Protein AF-A0A7S9NSH2-F1 (afdb_monomer_lite)

Structure (mmCIF, N/CA/C/O backbone):
data_AF-A0A7S9NSH2-F1
#
_entry.id   AF-A0A7S9NSH2-F1
#
loop_
_atom_site.group_PDB
_atom_site.id
_atom_site.type_symbol
_atom_site.label_atom_id
_atom_site.label_alt_id
_atom_site.label_comp_id
_atom_site.label_asym_id
_atom_site.label_entity_id
_atom_site.label_seq_id
_atom_site.pdbx_PDB_ins_code
_atom_site.Cartn_x
_atom_site.Cartn_y
_atom_site.Cartn_z
_atom_site.occupancy
_atom_site.B_iso_or_equiv
_atom_site.auth_seq_id
_atom_site.auth_comp_id
_atom_site.auth_asym_id
_atom_site.auth_atom_id
_atom_site.pdbx_PDB_model_num
ATOM 1 N N . ILE A 1 1 ? 11.066 12.147 -9.907 1.00 49.16 1 ILE A N 1
ATOM 2 C CA . ILE A 1 1 ? 11.404 11.771 -8.507 1.00 49.16 1 ILE A CA 1
ATOM 3 C C . ILE A 1 1 ? 10.621 12.615 -7.505 1.00 49.16 1 ILE A C 1
ATOM 5 O O . ILE A 1 1 ? 9.863 12.039 -6.741 1.00 49.16 1 ILE A O 1
ATOM 9 N N . LEU A 1 2 ? 10.723 13.949 -7.554 1.00 48.97 2 LEU A N 1
ATOM 10 C CA . LEU A 1 2 ? 10.052 14.851 -6.606 1.00 48.97 2 LEU A CA 1
ATOM 11 C C . LEU A 1 2 ? 8.532 14.617 -6.522 1.00 48.97 2 LEU A C 1
ATOM 13 O O . LEU A 1 2 ? 8.044 14.347 -5.438 1.00 48.97 2 LEU A O 1
ATOM 17 N N . PHE A 1 3 ? 7.824 14.550 -7.656 1.00 49.69 3 PHE A N 1
ATOM 18 C CA . PHE A 1 3 ? 6.379 14.262 -7.704 1.00 49.69 3 PHE A CA 1
ATOM 19 C C . PHE A 1 3 ? 5.975 12.873 -7.186 1.00 49.69 3 PHE A C 1
ATOM 21 O O . PHE A 1 3 ? 4.931 12.729 -6.559 1.00 49.69 3 PHE A O 1
ATOM 28 N N . ILE A 1 4 ? 6.802 11.849 -7.421 1.00 49.06 4 ILE A N 1
ATOM 29 C CA . ILE A 1 4 ? 6.558 10.486 -6.916 1.00 49.06 4 ILE A CA 1
ATOM 30 C C . ILE A 1 4 ? 6.704 10.475 -5.393 1.00 49.06 4 ILE A C 1
ATOM 32 O O . ILE A 1 4 ? 5.873 9.897 -4.700 1.00 49.06 4 ILE A O 1
ATOM 36 N N . MET A 1 5 ? 7.718 11.172 -4.871 1.00 51.03 5 MET A N 1
ATOM 37 C CA . MET A 1 5 ? 7.913 11.358 -3.433 1.00 51.03 5 MET A CA 1
ATOM 38 C C . MET A 1 5 ? 6.736 12.121 -2.815 1.00 51.03 5 MET A C 1
ATOM 40 O O . MET A 1 5 ? 6.219 11.696 -1.788 1.00 51.03 5 MET A O 1
ATOM 44 N N . THR A 1 6 ? 6.254 13.200 -3.448 1.00 55.03 6 THR A N 1
ATOM 45 C CA . THR A 1 6 ? 5.087 13.953 -2.950 1.00 55.03 6 THR A CA 1
ATOM 46 C C . THR A 1 6 ? 3.826 13.092 -2.940 1.00 55.03 6 THR A C 1
ATOM 48 O O . THR A 1 6 ? 3.115 13.074 -1.941 1.00 55.03 6 THR A O 1
ATOM 51 N N . GLY A 1 7 ? 3.577 12.332 -4.011 1.00 50.53 7 GLY A N 1
ATOM 52 C CA . GLY A 1 7 ? 2.451 11.400 -4.081 1.00 50.53 7 GLY A CA 1
ATOM 53 C C . GLY A 1 7 ? 2.528 10.306 -3.014 1.00 50.53 7 GLY A C 1
ATOM 54 O O . GLY A 1 7 ? 1.529 10.018 -2.360 1.00 50.53 7 GLY A O 1
ATOM 55 N N . ALA A 1 8 ? 3.720 9.755 -2.772 1.00 51.91 8 ALA A N 1
ATOM 56 C CA . ALA A 1 8 ? 3.945 8.775 -1.714 1.00 51.91 8 ALA A CA 1
ATOM 57 C C . ALA A 1 8 ? 3.697 9.366 -0.316 1.00 51.91 8 ALA A C 1
ATOM 59 O O . ALA A 1 8 ? 3.027 8.732 0.495 1.00 51.91 8 ALA A O 1
ATOM 60 N N . PHE A 1 9 ? 4.167 10.589 -0.042 1.00 59.41 9 PHE A N 1
ATOM 61 C CA . PHE A 1 9 ? 3.913 11.267 1.233 1.00 59.41 9 PHE A CA 1
ATOM 62 C C . PHE A 1 9 ? 2.429 11.575 1.451 1.00 59.41 9 PHE A C 1
ATOM 64 O O . PHE A 1 9 ? 1.938 11.391 2.563 1.00 59.41 9 PHE A O 1
ATOM 71 N N . ILE A 1 10 ? 1.704 11.990 0.407 1.00 62.59 10 ILE A N 1
ATOM 72 C CA . ILE A 1 10 ? 0.257 12.240 0.483 1.00 62.59 10 ILE A CA 1
ATOM 73 C C . ILE A 1 10 ? -0.496 10.934 0.760 1.00 62.59 10 ILE A C 1
ATOM 75 O O . ILE A 1 10 ? -1.271 10.876 1.711 1.00 62.59 10 ILE A O 1
ATOM 79 N N . ALA A 1 11 ? -0.209 9.863 0.013 1.00 57.16 11 ALA A N 1
ATOM 80 C CA . ALA A 1 11 ? -0.831 8.554 0.228 1.00 57.16 11 ALA A CA 1
ATOM 81 C C . ALA A 1 11 ? -0.532 7.989 1.630 1.00 57.16 11 ALA A C 1
ATOM 83 O O . ALA A 1 11 ? -1.401 7.409 2.282 1.00 57.16 11 ALA A O 1
ATOM 84 N N . MET A 1 12 ? 0.691 8.192 2.127 1.00 55.00 12 MET A N 1
ATOM 85 C CA . MET A 1 12 ? 1.084 7.798 3.479 1.00 55.00 12 MET A CA 1
ATOM 86 C C . MET A 1 12 ? 0.357 8.633 4.544 1.00 55.00 12 MET A C 1
ATOM 88 O O . MET A 1 12 ? -0.103 8.079 5.542 1.00 55.00 12 MET A O 1
ATOM 92 N N . GLY A 1 13 ? 0.199 9.940 4.317 1.00 59.06 13 GLY A N 1
ATOM 93 C CA . GLY A 1 13 ? -0.563 10.844 5.179 1.00 59.06 13 GLY A CA 1
ATOM 94 C C . GLY A 1 13 ? -2.042 10.472 5.264 1.00 59.06 13 GLY A C 1
ATOM 95 O O . GLY A 1 13 ? -2.583 10.375 6.366 1.00 59.06 13 GLY A O 1
ATOM 96 N N . GLU A 1 14 ? -2.680 10.175 4.130 1.00 63.38 14 GLU A N 1
ATOM 97 C CA . GLU A 1 14 ? -4.064 9.689 4.094 1.00 63.38 14 GLU A CA 1
ATOM 98 C C . GLU A 1 14 ? -4.208 8.332 4.795 1.00 63.38 14 GLU A C 1
ATOM 100 O O . GLU A 1 14 ? -5.122 8.147 5.605 1.00 63.38 14 GLU A O 1
ATOM 105 N N . GLY A 1 15 ? -3.276 7.401 4.568 1.00 51.06 15 GLY A N 1
ATOM 106 C CA . GLY A 1 15 ? -3.257 6.105 5.250 1.00 51.06 15 GLY A CA 1
ATOM 107 C C . GLY A 1 15 ? -3.153 6.238 6.775 1.00 51.06 15 GLY A C 1
ATOM 108 O O . GLY A 1 15 ? -3.913 5.600 7.510 1.00 51.06 15 GLY A O 1
ATOM 109 N N . LEU A 1 16 ? -2.269 7.114 7.262 1.00 58.81 16 LEU A N 1
ATOM 110 C CA . LEU A 1 16 ? -2.098 7.397 8.692 1.00 58.81 16 LEU A CA 1
ATOM 111 C C . LEU A 1 16 ? -3.320 8.101 9.297 1.00 58.81 16 LEU A C 1
ATOM 113 O O . LEU A 1 16 ? -3.753 7.727 10.390 1.00 58.81 16 LEU A O 1
ATOM 117 N N . ALA A 1 17 ? -3.910 9.070 8.590 1.00 60.53 17 ALA A N 1
ATOM 118 C CA . ALA A 1 17 ? -5.126 9.757 9.022 1.00 60.53 17 ALA A CA 1
ATOM 119 C C . ALA A 1 17 ? -6.312 8.786 9.130 1.00 60.53 17 ALA A C 1
ATOM 121 O O . ALA A 1 17 ? -7.044 8.807 10.120 1.00 60.53 17 ALA A O 1
ATOM 122 N N . THR A 1 18 ? -6.452 7.873 8.167 1.00 62.53 18 THR A N 1
ATOM 123 C CA . THR A 1 18 ? -7.501 6.843 8.170 1.00 62.53 18 THR A CA 1
ATOM 124 C C . THR A 1 18 ? -7.310 5.863 9.330 1.00 62.53 18 THR A C 1
ATOM 126 O O . THR A 1 18 ? -8.263 5.549 10.044 1.00 62.53 18 THR A O 1
ATOM 129 N N . ALA A 1 19 ? -6.073 5.426 9.590 1.00 51.31 19 ALA A N 1
ATOM 130 C CA . ALA A 1 19 ? -5.752 4.559 10.724 1.00 51.31 19 ALA A CA 1
ATOM 131 C C . ALA A 1 19 ? -6.013 5.239 12.082 1.00 51.31 19 ALA A C 1
ATOM 133 O O . ALA A 1 19 ? -6.572 4.616 12.989 1.00 51.31 19 ALA A O 1
ATOM 134 N N . LEU A 1 20 ? -5.661 6.523 12.222 1.00 60.12 20 LEU A N 1
ATOM 135 C CA . LEU A 1 20 ? -5.975 7.329 13.407 1.00 60.12 20 LEU A CA 1
ATOM 136 C C . LEU A 1 20 ? -7.481 7.499 13.596 1.00 60.12 20 LEU A C 1
ATOM 138 O O . LEU A 1 20 ? -7.959 7.391 14.722 1.00 60.12 20 LEU A O 1
ATOM 142 N N . LEU A 1 21 ? -8.228 7.708 12.514 1.00 60.12 21 LEU A N 1
ATOM 143 C CA . LEU A 1 21 ? -9.679 7.856 12.544 1.00 60.12 21 LEU A CA 1
ATOM 144 C C . LEU A 1 21 ? -10.358 6.547 12.965 1.00 60.12 21 LEU A C 1
ATOM 146 O O . LEU A 1 21 ? -11.183 6.560 13.873 1.00 60.12 21 LEU A O 1
ATOM 150 N N . ILE A 1 22 ? -9.940 5.401 12.416 1.00 59.78 22 ILE A N 1
ATOM 151 C CA . ILE A 1 22 ? -10.396 4.071 12.861 1.00 59.78 22 ILE A CA 1
ATOM 152 C C . ILE A 1 22 ? -10.079 3.858 14.345 1.00 59.78 22 ILE A C 1
ATOM 154 O O . ILE A 1 22 ? -10.934 3.399 15.106 1.00 59.78 22 ILE A O 1
ATOM 158 N N . ARG A 1 23 ? -8.871 4.226 14.785 1.00 58.50 23 ARG A N 1
ATOM 159 C CA . ARG A 1 23 ? -8.462 4.111 16.190 1.00 58.50 23 ARG A CA 1
ATOM 160 C C . ARG A 1 23 ? -9.292 5.021 17.095 1.00 58.50 23 ARG A C 1
ATOM 162 O O . ARG A 1 23 ? -9.720 4.571 18.151 1.00 58.50 23 ARG A O 1
ATOM 169 N N . TYR A 1 24 ? -9.568 6.250 16.671 1.00 62.22 24 TYR A N 1
ATOM 170 C CA . TYR A 1 24 ? -10.429 7.198 17.375 1.00 62.22 24 TYR A CA 1
ATOM 171 C C . TYR A 1 24 ? -11.870 6.687 17.483 1.00 62.22 24 TYR A C 1
ATOM 173 O O . TYR A 1 24 ? -12.448 6.713 18.567 1.00 62.22 24 TYR A O 1
ATOM 181 N N . ILE A 1 25 ? -12.429 6.144 16.399 1.00 57.53 25 ILE A N 1
ATOM 182 C CA . ILE A 1 25 ? -13.762 5.522 16.380 1.00 57.53 25 ILE A CA 1
ATOM 183 C C . ILE A 1 25 ? -13.820 4.334 17.342 1.00 57.53 25 ILE A C 1
ATOM 185 O O . ILE A 1 25 ? -14.762 4.199 18.113 1.00 57.53 25 ILE A O 1
ATOM 189 N N . THR A 1 26 ? -12.789 3.493 17.335 1.00 54.78 26 THR A N 1
ATOM 190 C CA . THR A 1 26 ? -12.715 2.323 18.221 1.00 54.78 26 THR A CA 1
ATOM 191 C C . THR A 1 26 ? -12.584 2.745 19.688 1.00 54.78 26 THR A C 1
ATOM 193 O O . THR A 1 26 ? -13.215 2.166 20.565 1.00 54.78 26 THR A O 1
ATOM 196 N N . TYR A 1 27 ? -11.798 3.786 19.977 1.00 55.47 27 TYR A N 1
ATOM 197 C CA . TYR A 1 27 ? -11.675 4.338 21.328 1.00 55.47 27 TYR A CA 1
ATOM 198 C C . TYR A 1 27 ? -12.979 4.978 21.807 1.00 55.47 27 TYR A C 1
ATOM 200 O O . TYR A 1 27 ? -13.415 4.722 22.925 1.00 55.47 27 TYR A O 1
ATOM 208 N N . THR A 1 28 ? -13.632 5.775 20.965 1.00 53.19 28 THR A N 1
ATOM 209 C CA . THR A 1 28 ? -14.920 6.392 21.303 1.00 53.19 28 THR A CA 1
ATOM 210 C C . THR A 1 28 ? -16.031 5.354 21.444 1.00 53.19 28 THR A C 1
ATOM 212 O O . THR A 1 28 ? -16.892 5.533 22.300 1.00 53.19 28 THR A O 1
ATOM 215 N N . SER A 1 29 ? -15.982 4.229 20.716 1.00 51.97 29 SER A N 1
ATOM 216 C CA . SER A 1 29 ? -16.915 3.113 20.924 1.00 51.97 29 SER A CA 1
ATOM 217 C C . SER A 1 29 ? -16.685 2.348 22.227 1.00 51.97 29 SER A C 1
ATOM 219 O O . SER A 1 29 ? -17.637 1.807 22.784 1.00 51.97 29 SER A O 1
ATOM 221 N N . LEU A 1 30 ? -15.442 2.302 22.717 1.00 48.84 30 LEU A N 1
ATOM 222 C CA . LEU A 1 30 ? -15.066 1.617 23.959 1.00 48.84 30 LEU A CA 1
ATOM 223 C C . LEU A 1 30 ? -15.442 2.414 25.220 1.00 48.84 30 LEU A C 1
ATOM 225 O O . LEU A 1 30 ? -15.697 1.816 26.266 1.00 48.84 30 LEU A O 1
ATOM 229 N N . PHE A 1 31 ? -15.518 3.747 25.146 1.00 46.88 31 PHE A N 1
ATOM 230 C CA . PHE A 1 31 ? -15.841 4.595 26.297 1.00 46.88 31 PHE A CA 1
ATOM 231 C C . PHE A 1 31 ? -17.292 5.100 26.252 1.00 46.88 31 PHE A C 1
ATOM 233 O O . PHE A 1 31 ? -17.606 6.110 25.633 1.00 46.88 31 PHE A O 1
ATOM 240 N N . LYS A 1 32 ? -18.1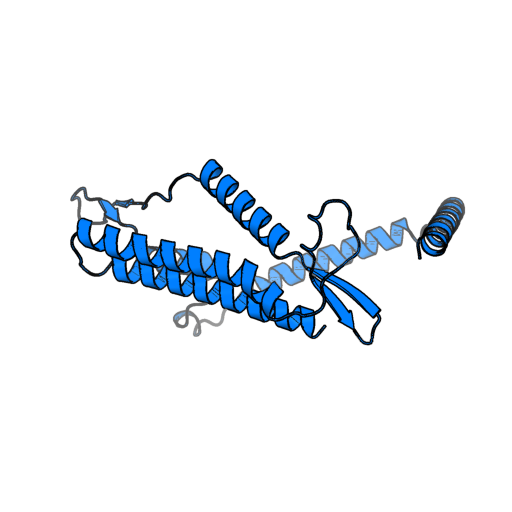62 4.357 26.953 1.00 47.22 32 LYS A N 1
ATOM 241 C CA . LYS A 1 32 ? -19.482 4.731 27.504 1.00 47.22 32 LYS A CA 1
ATOM 242 C C . LYS A 1 32 ? -20.255 5.827 26.748 1.00 47.22 32 LYS A C 1
ATOM 244 O O . LYS A 1 32 ? -20.266 6.979 27.159 1.00 47.22 32 LYS A O 1
ATOM 249 N N . ASN A 1 33 ? -21.044 5.413 25.761 1.00 44.66 33 ASN A N 1
ATOM 250 C CA . ASN A 1 33 ? -22.344 6.025 25.479 1.00 44.66 33 ASN A CA 1
ATOM 251 C C . ASN A 1 33 ? -23.339 4.921 25.108 1.00 44.66 33 ASN A C 1
ATOM 253 O O . ASN A 1 33 ? -22.972 3.922 24.487 1.00 44.66 33 ASN A O 1
ATOM 257 N N . THR A 1 34 ? -24.594 5.080 25.524 1.00 56.44 34 THR A N 1
ATOM 258 C CA . THR A 1 34 ? -25.711 4.159 25.263 1.00 56.44 34 THR A CA 1
ATOM 259 C C . THR A 1 34 ? -25.683 3.715 23.794 1.00 56.44 34 THR A C 1
ATOM 261 O O . THR A 1 34 ? -25.591 4.575 22.916 1.00 56.44 34 THR A O 1
ATOM 264 N N . LYS A 1 35 ? -25.753 2.401 23.503 1.00 57.19 35 LYS A N 1
ATOM 265 C CA . LYS A 1 35 ? -25.570 1.812 22.147 1.00 57.19 35 LYS A CA 1
ATOM 266 C C . LYS A 1 35 ? -26.272 2.589 21.015 1.00 57.19 35 LYS A C 1
ATOM 268 O O . LYS A 1 35 ? -25.755 2.666 19.904 1.00 57.19 35 LYS A O 1
ATOM 273 N N . GLN A 1 36 ? -27.425 3.198 21.302 1.00 57.03 36 GLN A N 1
ATOM 274 C CA . GLN A 1 36 ? -28.189 4.047 20.381 1.00 57.03 36 GLN A CA 1
ATOM 275 C C . GLN A 1 36 ? -27.508 5.387 20.044 1.00 57.03 36 GLN A C 1
ATOM 277 O O . GLN A 1 36 ? -27.359 5.695 18.861 1.00 57.03 36 GLN A O 1
ATOM 282 N N . GLN A 1 37 ? -27.042 6.151 21.039 1.00 54.56 37 GLN A N 1
ATOM 283 C CA . GLN A 1 37 ? -26.336 7.426 20.829 1.00 54.56 37 GLN A CA 1
ATOM 284 C C . GLN A 1 37 ? -25.000 7.216 20.117 1.00 54.56 37 GLN A C 1
ATOM 286 O O . GLN A 1 37 ? -24.670 7.958 19.196 1.00 54.56 37 GLN A O 1
ATOM 291 N N . LEU A 1 38 ? -24.269 6.157 20.473 1.00 53.25 38 LEU A N 1
ATOM 292 C CA . LEU A 1 38 ? -22.996 5.827 19.839 1.00 53.25 38 LEU A CA 1
ATOM 293 C C . LEU A 1 38 ? -23.161 5.480 18.346 1.00 53.25 38 LEU A C 1
ATOM 295 O O . LEU A 1 38 ? -22.386 5.937 17.509 1.00 53.25 38 LEU A O 1
ATOM 299 N N . SER A 1 39 ? -24.217 4.735 17.990 1.00 56.69 39 SER A N 1
ATOM 300 C CA . SER A 1 39 ? -24.507 4.397 16.590 1.00 56.69 39 SER A CA 1
ATOM 301 C C . SER A 1 39 ? -24.800 5.630 15.727 1.00 56.69 39 SER A C 1
ATOM 303 O O . SER A 1 39 ? -24.400 5.673 14.565 1.00 56.69 39 SER A O 1
ATOM 305 N N . GLN A 1 40 ? -25.448 6.654 16.292 1.00 55.34 40 GLN A N 1
ATOM 306 C CA . GLN A 1 40 ? -25.730 7.910 15.595 1.00 55.34 40 GLN A CA 1
ATOM 307 C C . GLN A 1 40 ? -24.477 8.793 15.513 1.00 55.34 40 GLN A C 1
ATOM 309 O O . GLN A 1 40 ? -24.151 9.278 14.430 1.00 55.34 40 GLN A O 1
ATOM 314 N N . ILE A 1 41 ? -23.732 8.929 16.616 1.00 57.94 41 ILE A N 1
ATOM 315 C CA . ILE A 1 41 ? -22.493 9.722 16.684 1.00 57.94 41 ILE A CA 1
ATOM 316 C C . ILE A 1 41 ? -21.386 9.123 15.811 1.00 57.94 41 ILE A C 1
ATOM 318 O O . ILE A 1 41 ? -20.558 9.867 15.313 1.00 57.94 41 ILE A O 1
ATOM 322 N N . MET A 1 42 ? -21.358 7.811 15.568 1.00 55.53 42 MET A N 1
ATOM 323 C CA . MET A 1 42 ? -20.382 7.211 14.653 1.00 55.53 42 MET A CA 1
ATOM 324 C C . MET A 1 42 ? -20.843 7.230 13.194 1.00 55.53 42 MET A C 1
ATOM 326 O O . MET A 1 42 ? -20.037 7.469 12.298 1.00 55.53 42 MET A O 1
ATOM 330 N N . LYS A 1 43 ? -22.133 6.992 12.922 1.00 61.38 43 LYS A N 1
ATOM 331 C CA . LYS A 1 43 ? -22.623 6.866 11.543 1.00 61.38 43 LYS A CA 1
ATOM 332 C C . LYS A 1 43 ? -22.499 8.177 10.771 1.00 61.38 43 LYS A C 1
ATOM 334 O O . LYS A 1 43 ? -22.037 8.148 9.637 1.00 61.38 43 LYS A O 1
ATOM 339 N N . TYR A 1 44 ? -22.888 9.309 11.357 1.00 64.75 44 TYR A N 1
ATOM 340 C CA . TYR A 1 44 ? -22.921 10.576 10.620 1.00 64.75 44 TYR A CA 1
ATOM 341 C C . TYR A 1 44 ? -21.535 11.178 10.340 1.00 64.75 44 TYR A C 1
ATOM 343 O O . TYR A 1 44 ? -21.312 11.544 9.191 1.00 64.75 44 TYR A O 1
ATOM 351 N N . PRO A 1 45 ? -20.580 11.233 11.290 1.00 67.69 45 PRO A N 1
ATOM 352 C CA . PRO A 1 45 ? -19.253 11.805 11.050 1.00 67.69 45 PRO A CA 1
ATOM 353 C C . PRO A 1 45 ? -18.369 10.960 10.134 1.00 67.69 45 PRO A C 1
ATOM 355 O O . PRO A 1 45 ? -17.595 11.510 9.360 1.00 67.69 45 PRO A O 1
ATOM 358 N N . ILE A 1 46 ? -18.474 9.627 10.193 1.00 66.50 46 ILE A N 1
ATOM 359 C CA . ILE A 1 46 ? -17.729 8.738 9.286 1.00 66.50 46 ILE A CA 1
ATOM 360 C C . ILE A 1 46 ? -18.275 8.867 7.866 1.00 66.50 46 ILE A C 1
ATOM 362 O O . ILE A 1 46 ? -17.514 8.951 6.903 1.00 66.50 46 ILE A O 1
ATOM 366 N N . LEU A 1 47 ? -19.604 8.889 7.733 1.00 68.19 47 LEU A N 1
ATOM 367 C CA . LEU A 1 47 ? -20.246 9.050 6.437 1.00 68.19 47 LEU A CA 1
ATOM 368 C C . LEU A 1 47 ? -19.954 10.441 5.865 1.00 68.19 47 LEU A C 1
ATOM 370 O O . LEU A 1 47 ? -19.628 10.546 4.687 1.00 68.19 47 LEU A O 1
ATOM 374 N N . SER A 1 48 ? -20.009 11.490 6.691 1.00 70.81 48 SER A N 1
ATOM 375 C CA . SER A 1 48 ? -19.723 12.855 6.252 1.00 70.81 48 SER A CA 1
ATOM 376 C C . SER A 1 48 ? -18.253 13.046 5.897 1.00 70.81 48 SER A C 1
ATOM 378 O O . SER A 1 48 ? -17.983 13.615 4.847 1.00 70.81 48 SER A O 1
ATOM 380 N N . SER A 1 49 ? -17.301 12.524 6.677 1.00 69.44 49 SER A N 1
ATOM 381 C CA . SER A 1 49 ? -15.874 12.622 6.344 1.00 69.44 49 SER A CA 1
ATOM 382 C C . SER A 1 49 ? -15.541 11.870 5.057 1.00 69.44 49 SER A C 1
ATOM 384 O O . SER A 1 49 ? -14.883 12.427 4.183 1.00 69.44 49 SER A O 1
ATOM 386 N N . SER A 1 50 ? -16.075 10.658 4.882 1.00 66.88 50 SER A N 1
ATOM 387 C CA . SER A 1 50 ? -15.895 9.874 3.653 1.00 66.88 50 SER A CA 1
ATOM 388 C C . SER A 1 50 ? -16.484 10.595 2.439 1.00 66.88 50 SER A C 1
ATOM 390 O O . SER A 1 50 ? -15.868 10.632 1.375 1.00 66.88 50 SER A O 1
ATOM 392 N N . PHE A 1 51 ? -17.661 11.203 2.599 1.00 76.94 51 PHE A N 1
ATOM 393 C CA . PHE A 1 51 ? -18.329 11.951 1.537 1.00 76.94 51 PHE A CA 1
ATOM 394 C C . PHE A 1 51 ? -17.583 13.244 1.189 1.00 76.94 51 PHE A C 1
ATOM 396 O O . PHE A 1 51 ? -17.407 13.553 0.013 1.00 76.94 51 PHE A O 1
ATOM 403 N N . ILE A 1 52 ? -17.080 13.960 2.197 1.00 79.06 52 ILE A N 1
ATOM 404 C CA . ILE A 1 52 ? -16.252 15.157 2.021 1.00 79.06 52 ILE A CA 1
ATOM 405 C C . ILE A 1 52 ? -14.962 14.802 1.282 1.00 79.06 52 ILE A C 1
ATOM 407 O O . ILE A 1 52 ? -14.626 15.484 0.321 1.00 79.06 52 ILE A O 1
ATOM 411 N N . VAL A 1 53 ? -14.269 13.728 1.668 1.00 78.38 53 VAL A N 1
ATOM 412 C CA . VAL A 1 53 ? -13.035 13.287 0.994 1.00 78.38 53 VAL A CA 1
ATOM 413 C C . VAL A 1 53 ? -13.311 12.889 -0.456 1.00 78.38 53 VAL A C 1
ATOM 415 O O . VAL A 1 53 ? -12.572 13.306 -1.343 1.00 78.38 53 VAL A O 1
ATOM 418 N N . LEU A 1 54 ? -14.397 12.159 -0.730 1.00 74.94 54 LEU A N 1
ATOM 419 C CA . LEU A 1 54 ? -14.787 11.802 -2.100 1.00 74.94 54 LEU A CA 1
ATOM 420 C C . LEU A 1 54 ? -15.094 13.037 -2.959 1.00 74.94 54 LEU A C 1
ATOM 422 O O . LEU A 1 54 ? -14.604 13.142 -4.084 1.00 74.94 54 LEU A O 1
A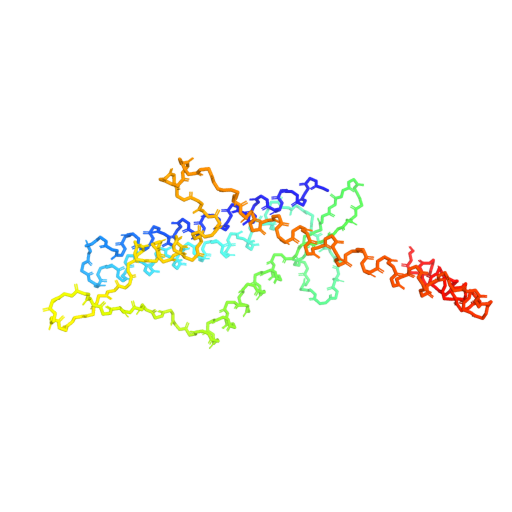TOM 426 N N . ILE A 1 55 ? -15.874 13.984 -2.432 1.00 80.88 55 ILE A N 1
ATOM 427 C CA . ILE A 1 55 ? -16.248 15.204 -3.159 1.00 80.88 55 ILE A CA 1
ATOM 428 C C . ILE A 1 55 ? -15.038 16.105 -3.368 1.00 80.88 55 ILE A C 1
ATOM 430 O O . ILE A 1 55 ? -14.800 16.559 -4.487 1.00 80.88 55 ILE A O 1
ATOM 434 N N . LEU A 1 56 ? -14.273 16.383 -2.316 1.00 78.88 56 LEU A N 1
ATOM 435 C CA . LEU A 1 56 ? -13.107 17.256 -2.399 1.00 78.88 56 LEU A CA 1
ATOM 436 C C . LEU A 1 56 ? -12.010 16.623 -3.255 1.00 78.88 56 LEU A C 1
ATOM 438 O O . LEU A 1 56 ? -11.445 17.312 -4.098 1.00 78.88 56 LEU A O 1
ATOM 442 N N . GLY A 1 57 ? -11.767 15.319 -3.122 1.00 74.88 57 GLY A N 1
ATOM 443 C CA . GLY A 1 57 ? -10.800 14.586 -3.941 1.00 74.88 57 GLY A CA 1
ATOM 444 C C . GLY A 1 57 ? -11.155 14.579 -5.429 1.00 74.88 57 GLY A C 1
ATOM 445 O O . GLY A 1 57 ? -10.260 14.602 -6.270 1.00 74.88 57 GLY A O 1
ATOM 446 N N . PHE A 1 58 ? -12.445 14.618 -5.773 1.00 79.56 58 PHE A N 1
ATOM 447 C CA . PHE A 1 58 ? -12.890 14.787 -7.154 1.00 79.56 58 PHE A CA 1
ATOM 448 C C . PHE A 1 58 ? -12.805 16.245 -7.626 1.00 79.56 58 PHE A C 1
ATOM 450 O O . PHE A 1 58 ? -12.307 16.507 -8.716 1.00 79.56 58 PHE A O 1
ATOM 457 N N . THR A 1 59 ? -13.289 17.200 -6.829 1.00 79.69 59 THR A N 1
ATOM 458 C CA . THR A 1 59 ? -13.496 18.594 -7.263 1.00 79.69 59 THR A CA 1
ATOM 459 C C . THR A 1 59 ? -12.247 19.470 -7.166 1.00 79.69 59 THR A C 1
ATOM 461 O O . THR A 1 59 ? -11.982 20.242 -8.090 1.00 79.69 59 THR A O 1
ATOM 464 N N . LEU A 1 60 ? -11.455 19.352 -6.094 1.00 81.25 60 LEU A N 1
ATOM 465 C CA . LEU A 1 60 ? -10.277 20.198 -5.866 1.00 81.25 60 LEU A CA 1
ATOM 466 C C . LEU A 1 60 ? -9.237 20.094 -6.985 1.00 81.25 60 LEU A C 1
ATOM 468 O O . LEU A 1 60 ? -8.761 21.146 -7.417 1.00 81.25 60 LEU A O 1
ATOM 472 N N . PRO A 1 61 ? -8.898 18.902 -7.516 1.00 78.06 61 PRO A N 1
ATOM 473 C CA . PRO A 1 61 ? -7.938 18.818 -8.609 1.00 78.06 61 PRO A CA 1
ATOM 474 C C . PRO A 1 61 ? -8.357 19.644 -9.832 1.00 78.06 61 PRO A C 1
ATOM 476 O O . PRO A 1 61 ? -7.521 20.338 -10.401 1.00 78.06 61 PRO A O 1
ATOM 479 N N . TYR A 1 62 ? -9.645 19.652 -10.198 1.00 76.56 62 TYR A N 1
ATOM 480 C CA . TYR A 1 62 ? -10.144 20.431 -11.343 1.00 76.56 62 TYR A CA 1
ATOM 481 C C . TYR A 1 62 ? -10.222 21.943 -11.098 1.00 76.56 62 TYR A C 1
ATOM 483 O O . TYR A 1 62 ? -10.326 22.701 -12.070 1.00 76.56 62 TYR A O 1
ATOM 491 N N . LEU A 1 63 ? -10.237 22.375 -9.833 1.00 80.56 63 LEU A N 1
ATOM 492 C CA . LEU A 1 63 ? -10.228 23.788 -9.442 1.00 80.56 63 LEU A CA 1
ATOM 493 C C . LEU A 1 63 ? -8.804 24.341 -9.350 1.00 80.56 63 LEU A C 1
ATOM 495 O O . LEU A 1 63 ? -8.564 25.476 -9.748 1.00 80.56 63 LEU A O 1
ATOM 499 N N . ILE A 1 64 ? -7.871 23.545 -8.825 1.00 79.69 64 ILE A N 1
ATOM 500 C CA . ILE A 1 64 ? -6.488 23.967 -8.576 1.00 79.69 64 ILE A CA 1
ATOM 501 C C . ILE A 1 64 ? -5.648 23.891 -9.855 1.00 79.69 64 ILE A C 1
ATOM 503 O O . ILE A 1 64 ? -4.805 24.757 -10.078 1.00 79.69 64 ILE A O 1
ATOM 507 N N . TYR A 1 65 ? -5.858 22.873 -10.698 1.00 73.81 65 TYR A N 1
ATOM 508 C CA . TYR A 1 65 ? -5.073 22.708 -11.921 1.00 73.81 65 TYR A CA 1
ATOM 509 C C . TYR A 1 65 ? -5.751 23.354 -13.141 1.00 73.81 65 TYR A C 1
ATOM 511 O O . TYR A 1 65 ? -6.834 22.920 -13.545 1.00 73.81 65 TYR A O 1
ATOM 519 N N . PRO A 1 66 ? -5.098 24.335 -13.795 1.00 68.00 66 PRO A N 1
ATOM 520 C CA . PRO A 1 66 ? -5.666 25.037 -14.947 1.00 68.00 66 PRO A CA 1
ATOM 521 C C . PRO A 1 66 ? -5.534 24.252 -16.266 1.00 68.00 66 PRO A C 1
ATOM 523 O O . PRO A 1 66 ? -6.217 24.559 -17.240 1.00 68.00 66 PRO A O 1
ATOM 526 N N . TYR A 1 67 ? -4.674 23.230 -16.317 1.00 67.69 67 TYR A N 1
ATOM 527 C CA . TYR A 1 67 ? -4.343 22.502 -17.544 1.00 67.69 67 TYR A CA 1
ATOM 528 C C . TYR A 1 67 ? -5.306 21.338 -17.788 1.00 67.69 67 TYR A C 1
ATOM 530 O O . TYR A 1 67 ? -5.090 20.203 -17.353 1.00 67.69 67 TYR A O 1
ATOM 538 N N . ARG A 1 68 ? -6.395 21.636 -18.498 1.00 68.12 68 ARG A N 1
ATOM 539 C CA . ARG A 1 68 ? -7.376 20.638 -18.936 1.00 68.12 68 ARG A CA 1
ATOM 540 C C . ARG A 1 68 ? -7.004 20.110 -20.312 1.00 68.12 68 ARG A C 1
ATOM 542 O O . ARG A 1 68 ? -6.622 20.881 -21.190 1.00 68.12 68 ARG A O 1
ATOM 549 N N . ASN A 1 69 ? -7.141 18.801 -20.500 1.00 67.38 69 ASN A N 1
ATOM 550 C CA . ASN A 1 69 ? -7.020 18.233 -21.831 1.00 67.38 69 ASN A CA 1
ATOM 551 C C . ASN A 1 69 ? -8.235 18.619 -22.682 1.00 67.38 69 ASN A C 1
ATOM 553 O O . ASN A 1 69 ? -9.365 18.406 -22.249 1.00 67.38 69 ASN A O 1
ATOM 557 N N . THR A 1 70 ? -8.002 19.134 -23.886 1.00 65.19 70 THR A N 1
ATOM 558 C CA . THR A 1 70 ? -9.034 19.338 -24.915 1.00 65.19 70 THR A CA 1
ATOM 559 C C . THR A 1 70 ? -9.110 18.169 -25.899 1.00 65.19 70 THR A C 1
ATOM 561 O O . THR A 1 70 ? -10.107 18.026 -26.604 1.00 65.19 70 THR A O 1
ATOM 564 N N . ALA A 1 71 ? -8.085 17.312 -25.942 1.00 65.44 71 ALA A N 1
ATOM 565 C CA . ALA A 1 71 ? -8.054 16.128 -26.785 1.00 65.44 71 ALA A CA 1
ATOM 566 C C . ALA A 1 71 ? -8.794 14.952 -26.128 1.00 65.44 71 ALA A C 1
ATOM 568 O O . ALA A 1 71 ? -8.677 14.691 -24.927 1.00 65.44 71 ALA A O 1
ATOM 569 N N . THR A 1 72 ? -9.539 14.200 -26.935 1.00 67.69 72 THR A N 1
ATOM 570 C CA . THR A 1 72 ? -10.218 12.975 -26.506 1.00 67.69 72 THR A CA 1
ATOM 571 C C . THR A 1 72 ? -9.202 11.853 -26.300 1.00 67.69 72 THR A C 1
ATOM 573 O O . THR A 1 72 ? -8.593 11.384 -27.260 1.00 67.69 72 THR A O 1
ATOM 576 N N . ILE A 1 73 ? -9.032 11.404 -25.055 1.00 72.56 73 ILE A N 1
ATOM 577 C CA . ILE A 1 73 ? -8.242 10.210 -24.724 1.00 72.56 73 ILE A CA 1
ATOM 578 C C . ILE A 1 73 ? -9.187 9.006 -24.697 1.00 72.56 73 ILE A C 1
ATOM 580 O O . ILE A 1 73 ? -10.175 9.005 -23.963 1.00 72.56 73 ILE A O 1
ATOM 584 N N . TYR A 1 74 ? -8.884 7.973 -25.488 1.00 66.88 74 TYR A N 1
ATOM 585 C CA . TYR A 1 74 ? -9.671 6.739 -25.519 1.00 66.88 74 TYR A CA 1
ATOM 586 C C . TYR A 1 74 ? -9.727 6.070 -24.137 1.00 66.88 74 TYR A C 1
ATOM 588 O O . TYR A 1 74 ? -8.721 5.968 -23.440 1.00 66.88 74 TYR A O 1
ATOM 596 N N . GLY A 1 75 ? -10.919 5.614 -23.741 1.00 67.75 75 GLY A N 1
ATOM 597 C CA . GLY A 1 75 ? -11.156 4.991 -22.433 1.00 67.75 75 GLY A CA 1
ATOM 598 C C . GLY A 1 75 ? -11.341 5.974 -21.270 1.00 67.75 75 GLY A C 1
ATOM 599 O O . GLY A 1 75 ? -11.579 5.535 -20.147 1.00 67.75 75 GLY A O 1
ATOM 600 N N . MET A 1 76 ? -11.281 7.287 -21.517 1.00 71.88 76 MET A N 1
ATOM 601 C CA . MET A 1 76 ? -11.541 8.321 -20.513 1.00 71.88 76 MET A CA 1
ATOM 602 C C . MET A 1 76 ? -12.668 9.255 -20.969 1.00 71.88 76 MET A C 1
ATOM 604 O O . MET A 1 76 ? -12.824 9.545 -22.153 1.00 71.88 76 MET A O 1
ATOM 608 N N . LEU A 1 77 ? -13.474 9.734 -20.018 1.00 71.38 77 LEU A N 1
ATOM 609 C CA . LEU A 1 77 ? -14.525 10.716 -20.299 1.00 71.38 77 LEU A CA 1
ATOM 610 C C . LEU A 1 77 ? -13.902 12.034 -20.787 1.00 71.38 77 LEU A C 1
ATOM 612 O O . LEU A 1 77 ? -12.852 12.456 -20.292 1.00 71.38 77 LEU A O 1
ATOM 616 N N . ALA A 1 78 ? -14.551 12.697 -21.746 1.00 69.88 78 ALA A N 1
ATOM 617 C CA . ALA A 1 78 ? -14.066 13.959 -22.303 1.00 69.88 78 ALA A CA 1
ATOM 618 C C . ALA A 1 78 ? -13.848 15.007 -21.194 1.00 69.88 78 ALA A C 1
ATOM 620 O O . ALA A 1 78 ? -14.653 15.117 -20.270 1.00 69.88 78 ALA A O 1
ATOM 621 N N . ASN A 1 79 ? -12.742 15.756 -21.270 1.00 72.88 79 ASN A N 1
ATOM 622 C CA . ASN A 1 79 ? -12.323 16.767 -20.286 1.00 72.88 79 ASN A CA 1
ATOM 623 C C . ASN A 1 79 ? -12.137 16.262 -18.836 1.00 72.88 79 ASN A C 1
ATOM 625 O O . ASN A 1 79 ? -11.992 17.073 -17.923 1.00 72.88 79 ASN A O 1
ATOM 629 N N . SER A 1 80 ? -12.105 14.945 -18.602 1.00 75.88 80 SER A N 1
ATOM 630 C CA . SER A 1 80 ? -11.911 14.365 -17.260 1.00 75.88 80 SER A CA 1
ATOM 631 C C . SER A 1 80 ? -10.443 14.145 -16.880 1.00 75.88 80 SER A C 1
ATOM 633 O O . SER A 1 80 ? -10.152 13.615 -15.808 1.00 75.88 80 SER A O 1
ATOM 635 N N . VAL A 1 81 ? -9.508 14.502 -17.763 1.00 80.62 81 VAL A N 1
ATOM 636 C CA . VAL A 1 81 ? -8.073 14.273 -17.574 1.00 80.62 81 VAL A CA 1
ATOM 637 C C . VAL A 1 81 ? -7.373 15.604 -17.374 1.00 80.62 81 VAL A C 1
ATOM 639 O O . VAL A 1 81 ? -7.437 16.497 -18.223 1.00 80.62 81 VAL A O 1
ATOM 642 N N . ILE A 1 82 ? -6.685 15.711 -16.245 1.00 81.81 82 ILE A N 1
ATOM 643 C CA . ILE A 1 82 ? -5.779 16.807 -15.934 1.00 81.81 82 ILE A CA 1
ATOM 644 C C . ILE A 1 82 ? -4.408 16.401 -16.455 1.00 81.81 82 ILE A C 1
ATOM 646 O O . ILE A 1 82 ? -3.864 15.377 -16.036 1.00 81.81 82 ILE A O 1
ATOM 650 N N . LEU A 1 83 ? -3.865 17.183 -17.385 1.00 78.44 83 LEU A N 1
ATOM 651 C CA . LEU A 1 83 ? -2.548 16.917 -17.954 1.00 78.44 83 LEU A CA 1
ATOM 652 C C . LEU A 1 83 ? -1.470 17.467 -17.028 1.00 78.44 83 LEU A C 1
ATOM 654 O O . LEU A 1 83 ? -1.525 18.623 -16.603 1.00 78.44 83 LEU A O 1
ATOM 658 N N . THR A 1 84 ? -0.462 16.652 -16.744 1.00 76.00 84 THR A N 1
ATOM 659 C CA . THR A 1 84 ? 0.751 17.107 -16.075 1.00 76.00 84 THR A CA 1
ATOM 660 C C . THR A 1 84 ? 1.740 17.586 -17.133 1.00 76.00 84 THR A C 1
ATOM 662 O O . THR A 1 84 ? 2.210 16.823 -17.983 1.00 76.00 84 THR A O 1
ATOM 665 N N . GLN A 1 85 ? 2.032 18.886 -17.099 1.00 72.56 85 GLN A N 1
ATOM 666 C CA . GLN A 1 85 ? 2.972 19.529 -18.012 1.00 72.56 85 GLN A CA 1
ATOM 667 C C . GLN A 1 85 ? 4.253 19.912 -17.273 1.00 72.56 85 GLN A C 1
ATOM 669 O O . GLN A 1 85 ? 4.210 20.444 -16.163 1.00 72.56 85 GLN A O 1
ATOM 674 N N . TYR A 1 86 ? 5.396 19.663 -17.908 1.00 69.25 86 TYR A N 1
ATOM 675 C CA . TYR A 1 86 ? 6.704 20.133 -17.465 1.00 69.25 86 TYR A CA 1
ATOM 676 C C . TYR A 1 86 ? 7.354 20.899 -18.616 1.00 69.25 86 TYR A C 1
ATOM 678 O O . TYR A 1 86 ? 7.539 20.341 -19.697 1.00 69.25 86 TYR A O 1
ATOM 686 N N . TYR A 1 87 ? 7.639 22.192 -18.409 1.00 67.12 87 TYR A N 1
ATOM 687 C CA . TYR A 1 87 ? 8.209 23.090 -19.426 1.00 67.12 87 TYR A CA 1
ATOM 688 C C . TYR A 1 87 ? 7.580 22.899 -20.819 1.00 67.12 87 TYR A C 1
ATOM 690 O O . TYR A 1 87 ? 8.269 22.576 -21.780 1.00 67.12 87 TYR A O 1
ATOM 698 N N . SER A 1 88 ? 6.254 23.057 -20.927 1.00 71.12 88 SER A N 1
ATOM 699 C CA . SER A 1 88 ? 5.463 22.933 -22.172 1.00 71.12 88 SER A CA 1
ATOM 700 C C . SER A 1 88 ? 5.395 21.546 -22.834 1.00 71.12 88 SER A C 1
ATOM 702 O O . SER A 1 88 ? 4.681 21.379 -23.819 1.00 71.12 88 SER A O 1
ATOM 704 N N . THR A 1 89 ? 6.037 20.527 -22.260 1.00 73.94 89 THR A N 1
ATOM 705 C CA . THR A 1 89 ? 5.876 19.127 -22.680 1.00 73.94 89 THR A CA 1
ATOM 706 C C . THR A 1 89 ? 4.903 18.401 -21.754 1.00 73.94 89 THR A C 1
ATOM 708 O O . THR A 1 89 ? 4.945 18.561 -20.532 1.00 73.94 89 THR A O 1
ATOM 711 N N . THR A 1 90 ? 3.983 17.623 -22.326 1.00 75.31 90 THR A N 1
ATOM 712 C CA . THR A 1 90 ? 3.028 16.819 -21.550 1.00 75.31 90 THR A CA 1
ATOM 713 C C . THR A 1 90 ? 3.680 15.482 -21.211 1.00 75.31 90 THR A C 1
ATOM 715 O O . THR A 1 90 ? 4.047 14.746 -22.121 1.00 75.31 90 THR A O 1
ATOM 718 N N . PHE A 1 91 ? 3.837 15.167 -19.922 1.00 73.00 91 PHE A N 1
ATOM 719 C CA . PHE A 1 91 ? 4.497 13.930 -19.467 1.00 73.00 91 PHE A CA 1
ATOM 720 C C . PHE A 1 91 ? 3.513 12.901 -18.886 1.00 73.00 91 PHE A C 1
ATOM 722 O O . PHE A 1 91 ? 3.844 11.727 -18.736 1.00 73.00 91 PHE A O 1
ATOM 729 N N . GLY A 1 92 ? 2.286 13.304 -18.564 1.00 73.44 92 GLY A N 1
ATOM 730 C CA . GLY A 1 92 ? 1.277 12.380 -18.064 1.00 73.44 92 GLY A CA 1
ATOM 731 C C . GLY A 1 92 ? -0.086 13.029 -17.882 1.00 73.44 92 GLY A C 1
ATOM 732 O O . GLY A 1 92 ? -0.288 14.207 -18.176 1.00 73.44 92 GLY A O 1
ATOM 733 N N . GLY A 1 93 ? -1.036 12.239 -17.393 1.00 77.31 93 GLY A N 1
ATOM 734 C CA . GLY A 1 93 ? -2.378 12.706 -17.083 1.00 77.31 93 GLY A CA 1
ATOM 735 C C . GLY A 1 93 ? -2.958 11.957 -15.895 1.00 77.31 93 GLY A C 1
ATOM 736 O O . GLY A 1 93 ? -2.769 10.750 -15.756 1.00 77.31 93 GLY A O 1
ATOM 737 N N . ILE A 1 94 ? -3.660 12.682 -15.033 1.00 78.44 94 ILE A N 1
ATOM 738 C CA . ILE A 1 94 ? -4.418 12.117 -13.920 1.00 78.44 94 ILE A CA 1
ATOM 739 C C . ILE A 1 94 ? -5.889 12.390 -14.204 1.00 78.44 94 ILE A C 1
ATOM 741 O O . ILE A 1 94 ? -6.264 13.527 -14.481 1.00 78.44 94 ILE A O 1
ATOM 745 N N . SER A 1 95 ? -6.730 11.358 -14.128 1.00 82.94 95 SER A N 1
ATOM 746 C CA . SER A 1 95 ? -8.183 11.520 -14.165 1.00 82.94 95 SER A CA 1
ATOM 747 C C . SER A 1 95 ? -8.760 11.324 -12.761 1.00 82.94 95 SER A C 1
ATOM 749 O O . SER A 1 95 ? -8.914 10.179 -12.324 1.00 82.94 95 SER A O 1
ATOM 751 N N . PRO A 1 96 ? -9.095 12.412 -12.035 1.00 81.94 96 PRO A N 1
ATOM 752 C CA . PRO A 1 96 ? -9.751 12.321 -10.729 1.00 81.94 96 PRO A CA 1
ATOM 753 C C . PRO A 1 96 ? -11.050 11.509 -10.779 1.00 81.94 96 PRO A C 1
ATOM 755 O O . PRO A 1 96 ? -11.362 10.770 -9.848 1.00 81.94 96 PRO A O 1
ATOM 758 N N . LEU A 1 97 ? -11.783 11.596 -11.897 1.00 81.88 97 LEU A N 1
ATOM 759 C CA . LEU A 1 97 ? -13.003 10.821 -12.127 1.00 81.88 97 LEU A CA 1
ATOM 760 C C . LEU A 1 97 ? -12.716 9.316 -12.149 1.00 81.88 97 LEU A C 1
ATOM 762 O O . LEU A 1 97 ? -13.405 8.539 -11.493 1.00 81.88 97 LEU A O 1
ATOM 766 N N . TYR A 1 98 ? -11.684 8.907 -12.885 1.00 80.44 98 TYR A N 1
ATOM 767 C CA . TYR A 1 98 ? -11.303 7.503 -12.988 1.00 80.44 98 TYR A CA 1
ATOM 768 C C . TYR A 1 98 ? -10.847 6.931 -11.638 1.00 80.44 98 TYR A C 1
ATOM 770 O O . TYR A 1 98 ? -11.241 5.826 -11.267 1.00 80.44 98 TYR A O 1
ATOM 778 N N . ILE A 1 99 ? -10.083 7.708 -10.864 1.00 81.44 99 ILE A N 1
ATOM 779 C CA . ILE A 1 99 ? -9.656 7.326 -9.509 1.00 81.44 99 ILE A CA 1
ATOM 780 C C . ILE A 1 99 ? -10.870 7.136 -8.593 1.00 81.44 99 ILE A C 1
ATOM 782 O O . ILE A 1 99 ? -10.956 6.129 -7.891 1.00 81.44 99 ILE A O 1
ATOM 786 N N . MET A 1 100 ? -11.838 8.056 -8.634 1.00 81.25 100 MET A N 1
ATOM 787 C CA . MET A 1 100 ? -13.078 7.939 -7.864 1.00 81.25 100 MET A CA 1
ATOM 788 C C . MET A 1 100 ? -13.847 6.658 -8.219 1.00 81.25 100 MET A C 1
ATOM 790 O O . MET A 1 100 ? -14.277 5.931 -7.321 1.00 81.25 100 MET A O 1
ATOM 794 N N . LEU A 1 101 ? -14.000 6.360 -9.514 1.00 83.44 101 LEU A N 1
ATOM 795 C CA . LEU A 1 101 ? -14.681 5.146 -9.971 1.00 83.44 101 LEU A CA 1
ATOM 796 C C . LEU A 1 101 ? -13.962 3.878 -9.506 1.00 83.44 101 LEU A C 1
ATOM 798 O O . LEU A 1 101 ? -14.624 2.944 -9.059 1.00 83.44 101 LEU A O 1
ATOM 802 N N . LEU A 1 102 ? -12.627 3.853 -9.551 1.00 81.81 102 LEU A N 1
ATOM 803 C CA . LEU A 1 102 ? -11.839 2.729 -9.043 1.00 81.81 102 LEU A CA 1
ATOM 804 C C . LEU A 1 102 ? -12.025 2.529 -7.539 1.00 81.81 102 LEU A C 1
ATOM 806 O O . LEU A 1 102 ? -12.266 1.404 -7.104 1.00 81.81 102 LEU A O 1
ATOM 810 N N . ILE A 1 103 ? -11.953 3.600 -6.743 1.00 80.62 103 ILE A N 1
ATOM 811 C CA . ILE A 1 103 ? -12.171 3.521 -5.291 1.00 80.62 103 ILE A CA 1
ATOM 812 C C . ILE A 1 103 ? -13.571 2.973 -5.001 1.00 80.62 103 ILE A C 1
ATOM 814 O O . ILE A 1 103 ? -13.720 2.073 -4.171 1.00 80.62 103 ILE A O 1
ATOM 818 N N . LEU A 1 104 ? -14.591 3.473 -5.700 1.00 81.50 104 LEU A N 1
ATOM 819 C CA . LEU A 1 104 ? -15.971 3.020 -5.539 1.00 81.50 104 LEU A CA 1
ATOM 820 C C . LEU A 1 104 ? -16.129 1.546 -5.938 1.00 81.50 104 LEU A C 1
ATOM 822 O O . LEU A 1 104 ? -16.716 0.769 -5.187 1.00 81.50 104 LEU A O 1
ATOM 826 N N . PHE A 1 105 ? -15.539 1.137 -7.061 1.00 82.81 105 PHE A N 1
ATOM 827 C CA . PHE A 1 105 ? -15.544 -0.245 -7.535 1.00 82.81 105 PHE A CA 1
ATOM 828 C C . PHE A 1 105 ? -14.880 -1.204 -6.537 1.00 82.81 105 PHE A C 1
ATOM 830 O O . PHE A 1 105 ? -15.500 -2.185 -6.121 1.00 82.81 105 PHE A O 1
ATOM 837 N N . PHE A 1 106 ? -13.662 -0.902 -6.077 1.00 79.31 106 PHE A N 1
ATOM 838 C CA . PHE A 1 106 ? -12.970 -1.731 -5.087 1.00 79.31 106 PHE A CA 1
ATOM 839 C C . PHE A 1 106 ? -13.680 -1.743 -3.733 1.00 79.31 106 PHE A C 1
ATOM 841 O O . PHE A 1 106 ? -13.728 -2.789 -3.083 1.00 79.31 106 PHE A O 1
ATOM 848 N N . SER A 1 107 ? -14.283 -0.629 -3.318 1.00 78.19 107 SER A N 1
ATOM 849 C CA . SER A 1 107 ? -15.081 -0.574 -2.087 1.00 78.19 107 SER A CA 1
ATOM 850 C C . SER A 1 107 ? -16.310 -1.476 -2.182 1.00 78.19 107 SER A C 1
ATOM 852 O O . SER A 1 107 ? -16.592 -2.225 -1.246 1.00 78.19 107 SER A O 1
ATOM 854 N N . ILE A 1 108 ? -17.005 -1.470 -3.325 1.00 81.00 108 ILE A N 1
ATOM 855 C CA . ILE A 1 108 ? -18.143 -2.361 -3.586 1.00 81.00 108 ILE A CA 1
ATOM 856 C C . ILE A 1 108 ? -17.695 -3.824 -3.578 1.00 81.00 108 ILE A C 1
ATOM 858 O O . ILE A 1 108 ? -18.303 -4.632 -2.881 1.00 81.00 108 ILE A O 1
ATOM 862 N N . ILE A 1 109 ? -16.617 -4.171 -4.288 1.00 79.81 109 ILE A N 1
ATOM 863 C CA . ILE A 1 109 ? -16.080 -5.543 -4.299 1.00 79.81 109 ILE A CA 1
ATOM 864 C C . ILE A 1 109 ? -15.717 -6.000 -2.889 1.00 79.81 109 ILE A C 1
ATOM 866 O O . ILE A 1 109 ? -16.046 -7.120 -2.495 1.00 79.81 109 ILE A O 1
ATOM 870 N N . THR A 1 110 ? -15.055 -5.137 -2.122 1.00 76.12 110 THR A N 1
ATOM 871 C CA . THR A 1 110 ? -14.665 -5.432 -0.741 1.00 76.12 110 THR A CA 1
ATOM 872 C C . THR A 1 110 ? -15.909 -5.666 0.111 1.00 76.12 110 THR A C 1
ATOM 874 O O . THR A 1 110 ? -15.984 -6.653 0.839 1.00 76.12 110 THR A O 1
ATOM 877 N N . TYR A 1 111 ? -16.927 -4.817 -0.027 1.00 77.19 111 TYR A N 1
ATOM 878 C CA . TYR A 1 111 ? -18.185 -4.968 0.694 1.00 77.19 111 TYR A CA 1
ATOM 879 C C . TYR A 1 111 ? -18.949 -6.241 0.302 1.00 77.19 111 TYR A C 1
ATOM 881 O O . TYR A 1 111 ? -19.509 -6.900 1.173 1.00 77.19 111 TYR A O 1
ATOM 889 N N . ILE A 1 112 ? -18.953 -6.625 -0.976 1.00 81.81 112 ILE A N 1
ATOM 890 C CA . ILE A 1 112 ? -19.594 -7.862 -1.446 1.00 81.81 112 ILE A CA 1
ATOM 891 C C . ILE A 1 112 ? -18.841 -9.092 -0.924 1.00 81.81 112 ILE A C 1
ATOM 893 O O . ILE A 1 112 ? -19.466 -10.021 -0.419 1.00 81.81 112 ILE A O 1
ATOM 897 N N . THR A 1 113 ? -17.509 -9.087 -1.009 1.00 81.75 113 THR A N 1
ATOM 898 C CA . THR A 1 113 ? -16.660 -10.225 -0.620 1.00 81.75 113 THR A CA 1
ATOM 899 C C . THR A 1 113 ? -16.646 -10.445 0.893 1.00 81.75 113 THR A C 1
ATOM 901 O O . THR A 1 113 ? -16.768 -11.576 1.358 1.00 81.75 113 THR A O 1
ATOM 904 N N . PHE A 1 114 ? -16.492 -9.374 1.676 1.00 77.06 114 PHE A N 1
ATOM 905 C CA . PHE A 1 114 ? -16.304 -9.463 3.129 1.00 77.06 114 PHE A CA 1
ATOM 906 C C . PHE A 1 114 ? -17.568 -9.144 3.936 1.00 77.06 114 PHE A C 1
ATOM 908 O O . PHE A 1 114 ? -17.632 -9.442 5.132 1.00 77.06 114 PHE A O 1
ATOM 915 N N . GLY A 1 115 ? -18.593 -8.576 3.300 1.00 73.81 115 GLY A N 1
ATOM 916 C CA . GLY A 1 115 ? -19.840 -8.191 3.948 1.00 73.81 115 GLY A CA 1
ATOM 917 C C . GLY A 1 115 ? -19.689 -7.013 4.914 1.00 73.81 115 GLY A C 1
ATOM 918 O O . GLY A 1 115 ? -18.677 -6.312 4.964 1.00 73.81 115 GLY A O 1
ATOM 919 N N . LYS A 1 116 ? -20.731 -6.789 5.723 1.00 70.62 116 LYS A N 1
ATOM 920 C CA . LYS A 1 116 ? -20.679 -5.800 6.807 1.00 70.62 116 LYS A CA 1
ATOM 921 C C . LYS A 1 116 ? -19.633 -6.224 7.846 1.00 70.62 116 LYS A C 1
ATOM 923 O O . LYS A 1 116 ? -19.656 -7.387 8.259 1.00 70.62 116 LYS A O 1
ATOM 928 N N . PRO A 1 117 ? -18.785 -5.300 8.336 1.00 61.94 117 PRO A N 1
ATOM 929 C CA . PRO A 1 117 ? -17.834 -5.610 9.394 1.00 61.94 117 PRO A CA 1
ATOM 930 C C . PRO A 1 117 ? -18.593 -6.096 10.634 1.00 61.94 117 PRO A C 1
ATOM 932 O O . PRO A 1 117 ? -19.392 -5.366 11.222 1.00 61.94 117 PRO A O 1
ATOM 935 N N . LYS A 1 118 ? -18.377 -7.361 11.009 1.00 59.97 118 LYS A N 1
ATOM 936 C CA . LYS A 1 118 ? -18.951 -7.958 12.219 1.00 59.97 118 LYS A CA 1
ATOM 937 C C . LYS A 1 118 ? -17.994 -7.721 13.381 1.00 59.97 118 LYS A C 1
ATOM 939 O O . LYS A 1 118 ? -16.822 -8.084 13.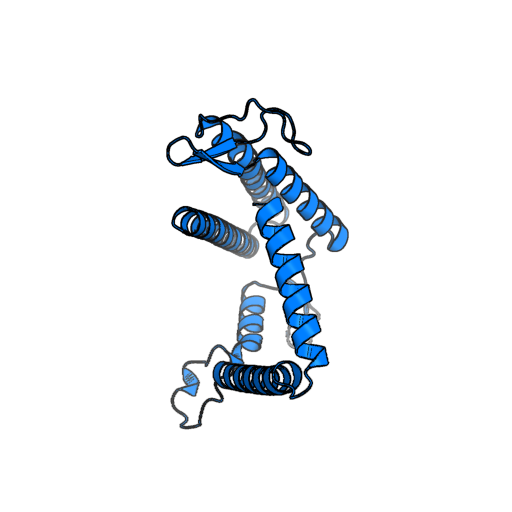295 1.00 59.97 118 LYS A O 1
ATOM 944 N N . ILE A 1 119 ? -18.501 -7.146 14.471 1.00 65.00 119 ILE A N 1
ATOM 945 C CA . ILE A 1 119 ? -17.752 -7.033 15.726 1.00 65.00 119 ILE A CA 1
ATOM 946 C C . ILE A 1 119 ? -17.526 -8.457 16.239 1.00 65.00 119 ILE A C 1
ATOM 948 O O . ILE A 1 119 ? -18.484 -9.178 16.528 1.00 65.00 119 ILE A O 1
ATOM 952 N N . ARG A 1 120 ? -16.260 -8.888 16.285 1.00 63.59 120 ARG A N 1
ATOM 953 C CA . ARG A 1 120 ? -15.896 -10.193 16.843 1.00 63.59 120 ARG A CA 1
ATOM 954 C C . ARG A 1 120 ? -16.089 -10.143 18.353 1.00 63.59 120 ARG A C 1
ATOM 956 O O . ARG A 1 120 ? -15.662 -9.190 19.002 1.00 63.59 120 ARG A O 1
ATOM 963 N N . LYS A 1 121 ? -16.727 -11.175 18.889 1.00 72.00 121 LYS A N 1
ATOM 964 C CA . LYS A 1 121 ? -16.818 -11.404 20.326 1.00 72.00 121 LYS A CA 1
ATOM 965 C C . LYS A 1 121 ? -15.867 -12.524 20.706 1.00 72.00 121 LYS A C 1
ATOM 967 O O . LYS A 1 121 ? -15.675 -13.450 19.916 1.00 72.00 121 LYS A O 1
ATOM 972 N N . THR A 1 122 ? -15.275 -12.419 21.881 1.00 69.69 122 THR A N 1
ATOM 973 C CA . THR A 1 122 ? -14.403 -13.450 22.442 1.00 69.69 122 THR A CA 1
ATOM 974 C C . THR A 1 122 ? -14.933 -13.888 23.791 1.00 69.69 122 THR A C 1
ATOM 976 O O . THR A 1 122 ? -15.508 -13.085 24.527 1.00 69.69 122 THR A O 1
ATOM 979 N N . GLU A 1 123 ? -14.749 -15.166 24.097 1.00 74.38 123 GLU A N 1
ATOM 980 C CA . GLU A 1 123 ? -15.044 -15.706 25.420 1.00 74.38 123 GLU A CA 1
ATOM 981 C C . GLU A 1 123 ? -14.157 -15.027 26.461 1.00 74.38 123 GLU A C 1
ATOM 983 O O . GLU A 1 123 ? -12.974 -14.758 26.224 1.00 74.38 123 GLU A O 1
ATOM 988 N N . ILE A 1 124 ? -14.759 -14.697 27.596 1.00 73.25 124 ILE A N 1
ATOM 989 C CA . ILE A 1 124 ? -14.073 -14.033 28.696 1.00 73.25 124 ILE A CA 1
ATOM 990 C C . ILE A 1 124 ? -13.485 -15.127 29.583 1.00 73.25 124 ILE A C 1
ATOM 992 O O . ILE A 1 124 ? -14.194 -16.039 30.004 1.00 73.25 124 ILE A O 1
ATOM 996 N N . TRP A 1 125 ? -12.199 -15.030 29.919 1.00 67.25 125 TRP A N 1
ATOM 997 C CA . TRP A 1 125 ? -11.626 -15.868 30.970 1.00 67.25 125 TRP A CA 1
ATOM 998 C C . TRP A 1 125 ? -12.115 -15.358 32.331 1.00 67.25 125 TRP A C 1
ATOM 1000 O O . TRP A 1 125 ? -11.463 -14.528 32.964 1.00 67.25 125 TRP A O 1
ATOM 1010 N N . ASN A 1 126 ? -13.302 -15.801 32.746 1.00 74.88 126 ASN A N 1
ATOM 1011 C CA . ASN A 1 126 ? -13.959 -15.336 33.968 1.00 74.88 126 ASN A CA 1
ATOM 1012 C C . ASN A 1 126 ? -14.372 -16.494 34.886 1.00 74.88 126 ASN A C 1
ATOM 1014 O O . ASN A 1 126 ? -15.549 -16.664 35.191 1.00 74.88 126 ASN A O 1
ATOM 1018 N N . ASN A 1 127 ? -13.403 -17.315 35.303 1.00 73.31 127 ASN A N 1
ATOM 1019 C CA . ASN A 1 127 ? -13.575 -18.343 36.343 1.00 73.31 127 ASN A CA 1
ATOM 1020 C C . ASN A 1 127 ? -14.849 -19.211 36.198 1.00 73.31 127 ASN A C 1
ATOM 1022 O O . ASN A 1 127 ? -15.515 -19.511 37.185 1.00 73.31 127 ASN A O 1
ATOM 1026 N N . GLY A 1 128 ? -15.188 -19.615 34.969 1.00 73.81 128 GLY A N 1
ATOM 1027 C CA . GLY A 1 128 ? -16.330 -20.494 34.687 1.00 73.81 128 GLY A CA 1
ATOM 1028 C C . GLY A 1 128 ? -17.680 -19.794 34.495 1.00 73.81 128 GLY A C 1
ATOM 1029 O O . GLY A 1 128 ? -18.691 -20.476 34.362 1.00 73.81 128 GLY A O 1
ATOM 1030 N N . VAL A 1 129 ? -17.723 -18.460 34.461 1.00 79.38 129 VAL A N 1
ATOM 1031 C CA . VAL A 1 129 ? -18.919 -17.716 34.049 1.00 79.38 129 VAL A CA 1
ATOM 1032 C C . VAL A 1 129 ? -18.911 -17.563 32.532 1.00 79.38 129 VAL A C 1
ATOM 1034 O O . VAL A 1 129 ? -18.060 -16.861 31.984 1.00 79.38 129 VAL A O 1
ATOM 1037 N N . ASP A 1 130 ? -19.884 -18.186 31.867 1.00 69.88 130 ASP A N 1
ATOM 1038 C CA . ASP A 1 130 ? -20.085 -18.019 30.430 1.00 69.88 130 ASP A CA 1
ATOM 1039 C C . ASP A 1 130 ? -20.477 -16.574 30.116 1.00 69.88 130 ASP A C 1
ATOM 1041 O O . ASP A 1 130 ? -21.557 -16.084 30.457 1.00 69.88 130 ASP A O 1
ATOM 1045 N N . GLY A 1 131 ? -19.568 -15.878 29.445 1.00 72.94 131 GLY A N 1
ATOM 1046 C CA . GLY A 1 131 ? -19.764 -14.521 28.976 1.00 72.94 131 GLY A CA 1
ATOM 1047 C C . GLY A 1 131 ? -18.934 -14.268 27.727 1.00 72.94 131 GLY A C 1
ATOM 1048 O O . GLY A 1 131 ? -17.845 -14.814 27.553 1.00 72.94 131 GLY A O 1
ATOM 1049 N N . GLN A 1 132 ? -19.466 -13.433 26.839 1.00 72.31 132 GLN A N 1
ATOM 1050 C CA . GLN A 1 132 ? -18.777 -12.991 25.632 1.00 72.31 132 GLN A CA 1
ATOM 1051 C C . GLN A 1 132 ? -18.602 -11.476 25.679 1.00 72.31 132 GLN A C 1
ATOM 1053 O O . GLN A 1 132 ? -19.594 -10.743 25.724 1.00 72.31 132 GLN A O 1
ATOM 1058 N N . GLU A 1 133 ? -17.358 -11.009 25.615 1.00 71.06 133 GLU A N 1
ATOM 1059 C CA . GLU A 1 133 ? -17.036 -9.585 25.502 1.00 71.06 133 GLU A CA 1
ATOM 1060 C C . GLU A 1 133 ? -16.675 -9.204 24.068 1.00 71.06 133 GLU A C 1
ATOM 1062 O O . GLU A 1 133 ? -16.268 -10.028 23.243 1.00 71.06 133 GLU A O 1
ATOM 1067 N N . GLU A 1 134 ? -16.863 -7.924 23.755 1.00 71.31 134 GLU A N 1
ATOM 1068 C CA . GLU A 1 134 ? -16.421 -7.357 22.486 1.00 71.31 134 GLU A CA 1
ATOM 1069 C C . GLU A 1 134 ? -14.892 -7.358 22.432 1.00 71.31 134 GLU A C 1
ATOM 1071 O O . GLU A 1 134 ? -14.216 -6.963 23.383 1.00 71.31 134 GLU A O 1
ATOM 1076 N N . TYR A 1 135 ? -14.336 -7.808 21.306 1.00 67.00 135 TYR A N 1
ATOM 1077 C CA . TYR A 1 135 ? -12.893 -7.883 21.131 1.00 67.00 135 TYR A CA 1
ATOM 1078 C C . TYR A 1 135 ? -12.281 -6.476 21.139 1.00 67.00 135 TYR A C 1
ATOM 1080 O O . TYR A 1 135 ? -12.436 -5.705 20.190 1.00 67.00 135 TYR A O 1
ATOM 1088 N N . THR A 1 136 ? -11.609 -6.124 22.236 1.00 71.00 136 THR A N 1
ATOM 1089 C CA . THR A 1 136 ? -11.109 -4.765 22.464 1.00 71.00 136 THR A CA 1
ATOM 1090 C C . THR A 1 136 ? -9.843 -4.465 21.657 1.00 71.00 136 THR A C 1
ATOM 1092 O O . THR A 1 136 ? -9.055 -5.351 21.317 1.00 71.00 136 THR A O 1
ATOM 1095 N N . ALA A 1 137 ? -9.584 -3.176 21.408 1.00 65.88 137 ALA A N 1
ATOM 1096 C CA . ALA A 1 137 ? -8.342 -2.722 20.777 1.00 65.88 137 ALA A CA 1
ATOM 1097 C C . ALA A 1 137 ? -7.089 -3.148 21.567 1.00 65.88 137 ALA A C 1
ATOM 1099 O O . ALA A 1 137 ? -6.040 -3.400 20.976 1.00 65.88 137 ALA A O 1
ATOM 1100 N N . PHE A 1 138 ? -7.202 -3.273 22.894 1.00 67.62 138 PHE A N 1
ATOM 1101 C CA . PHE A 1 138 ? -6.131 -3.776 23.751 1.00 67.62 138 PHE A CA 1
ATOM 1102 C C . PHE A 1 138 ? -5.835 -5.257 23.480 1.00 67.62 138 PHE A C 1
ATOM 1104 O O . PHE A 1 138 ? -4.675 -5.623 23.286 1.00 67.62 138 PHE A O 1
ATOM 1111 N N . ALA A 1 139 ? -6.872 -6.097 23.384 1.00 66.31 139 ALA A N 1
ATOM 1112 C CA . ALA A 1 139 ? -6.721 -7.511 23.040 1.00 66.31 139 ALA A CA 1
ATOM 1113 C C . ALA A 1 139 ? -6.111 -7.693 21.638 1.00 66.31 139 ALA A C 1
ATOM 1115 O O . ALA A 1 139 ? -5.207 -8.512 21.454 1.00 66.31 139 ALA A O 1
ATOM 1116 N N . MET A 1 140 ? -6.539 -6.873 20.672 1.00 70.19 140 MET A N 1
ATOM 1117 C CA . MET A 1 140 ? -5.964 -6.841 19.325 1.00 70.19 140 MET A CA 1
ATOM 1118 C C . MET A 1 140 ? -4.481 -6.457 19.342 1.00 70.19 140 MET A C 1
ATOM 1120 O O . MET A 1 140 ? -3.657 -7.170 18.772 1.00 70.19 140 MET A O 1
ATOM 1124 N N . ALA A 1 141 ? -4.126 -5.360 20.015 1.00 68.69 141 ALA A N 1
ATOM 1125 C CA . ALA A 1 141 ? -2.745 -4.898 20.114 1.00 68.69 141 ALA A CA 1
ATOM 1126 C C . ALA A 1 141 ? -1.846 -5.926 20.817 1.00 68.69 141 ALA A C 1
ATOM 1128 O O . ALA A 1 141 ? -0.718 -6.155 20.381 1.00 68.69 141 ALA A O 1
ATOM 1129 N N . ASN A 1 142 ? -2.351 -6.594 21.857 1.00 71.50 142 ASN A N 1
ATOM 1130 C CA . ASN A 1 142 ? -1.619 -7.653 22.542 1.00 71.50 142 ASN A CA 1
ATOM 1131 C C . ASN A 1 142 ? -1.389 -8.871 21.631 1.00 71.50 142 ASN A C 1
ATOM 1133 O O . ASN A 1 142 ? -0.273 -9.385 21.583 1.00 71.50 142 ASN A O 1
ATOM 1137 N N . ASN A 1 143 ? -2.391 -9.290 20.852 1.00 71.06 143 ASN A N 1
ATOM 1138 C CA . ASN A 1 143 ? -2.223 -10.369 19.875 1.00 71.06 143 ASN A CA 1
ATOM 1139 C C . ASN A 1 143 ? -1.240 -9.996 18.761 1.00 71.06 143 ASN A C 1
ATOM 1141 O O . ASN A 1 143 ? -0.380 -10.805 18.418 1.00 71.06 143 ASN A O 1
ATOM 1145 N N . ILE A 1 144 ? -1.304 -8.765 18.244 1.00 70.38 144 ILE A N 1
ATOM 1146 C CA . ILE A 1 144 ? -0.327 -8.257 17.271 1.00 70.38 144 ILE A CA 1
ATOM 1147 C C . ILE A 1 144 ? 1.080 -8.267 17.877 1.00 70.38 144 ILE A C 1
ATOM 1149 O O . ILE A 1 144 ? 2.008 -8.751 17.237 1.00 70.38 144 ILE A O 1
ATOM 1153 N N . ARG A 1 145 ? 1.247 -7.813 19.126 1.00 68.69 145 ARG A N 1
ATOM 1154 C CA . ARG A 1 145 ? 2.530 -7.865 19.845 1.00 68.69 145 ARG A CA 1
ATOM 1155 C C . ARG A 1 145 ? 3.066 -9.293 19.950 1.00 68.69 145 ARG A C 1
ATOM 1157 O O . ARG A 1 145 ? 4.253 -9.495 19.729 1.00 68.69 145 ARG A O 1
ATOM 1164 N N . GLN A 1 146 ? 2.213 -10.275 20.244 1.00 70.94 146 GLN A N 1
ATOM 1165 C CA . GLN A 1 146 ? 2.614 -11.685 20.307 1.00 70.94 146 GLN A CA 1
ATOM 1166 C C . GLN A 1 146 ? 2.994 -12.245 18.928 1.00 70.94 146 GLN A C 1
ATOM 1168 O O . GLN A 1 146 ? 4.029 -12.896 18.798 1.00 70.94 146 GLN A O 1
ATOM 1173 N N . MET A 1 147 ? 2.219 -11.943 17.878 1.00 67.62 147 MET A N 1
ATOM 1174 C CA . MET A 1 147 ? 2.555 -12.322 16.494 1.00 67.62 147 MET A CA 1
ATOM 1175 C C . MET A 1 147 ? 3.884 -11.705 16.045 1.00 67.62 147 MET A C 1
ATOM 1177 O O . MET A 1 147 ? 4.693 -12.354 15.383 1.00 67.62 147 MET A O 1
ATOM 1181 N N . LEU A 1 148 ? 4.124 -10.460 16.447 1.00 64.44 148 LEU A N 1
ATOM 1182 C CA . LEU A 1 148 ? 5.337 -9.716 16.153 1.00 64.44 148 LEU A CA 1
ATOM 1183 C C . LEU A 1 148 ? 6.448 -9.956 17.177 1.00 64.44 148 LEU A C 1
ATOM 1185 O O . LEU A 1 148 ? 7.489 -9.334 17.036 1.00 64.44 148 LEU A O 1
ATOM 1189 N N . LYS A 1 149 ? 6.309 -10.853 18.163 1.00 70.38 149 LYS A N 1
ATOM 1190 C CA . LYS A 1 149 ? 7.329 -11.063 19.212 1.00 70.38 149 LYS A CA 1
ATOM 1191 C C . LYS A 1 149 ? 8.704 -11.432 18.639 1.00 70.38 149 LYS A C 1
ATOM 1193 O O . LYS A 1 149 ? 9.731 -11.065 19.192 1.00 70.38 149 LYS A O 1
ATOM 1198 N N . LYS A 1 150 ? 8.732 -12.126 17.495 1.00 63.88 150 LYS A N 1
ATOM 1199 C CA . LYS A 1 150 ? 9.977 -12.460 16.775 1.00 63.88 150 LYS A CA 1
ATOM 1200 C C . LYS A 1 150 ? 10.649 -11.251 16.111 1.00 63.88 150 LYS A C 1
ATOM 1202 O O . LYS A 1 150 ? 11.830 -11.315 15.801 1.00 63.88 150 LYS A O 1
ATOM 1207 N N . LEU A 1 151 ? 9.887 -10.189 15.859 1.00 62.62 151 LEU A N 1
ATOM 1208 C CA . LEU A 1 151 ? 10.337 -8.949 15.228 1.00 62.62 151 LEU A CA 1
ATOM 1209 C C . LEU A 1 151 ? 10.603 -7.850 16.269 1.00 62.62 151 LEU A C 1
ATOM 1211 O O . LEU A 1 151 ? 11.586 -7.124 16.186 1.00 62.62 151 LEU A O 1
ATOM 1215 N N . LEU A 1 152 ? 9.715 -7.740 17.255 1.00 61.28 152 LEU A N 1
ATOM 1216 C CA . LEU A 1 152 ? 9.749 -6.803 18.365 1.00 61.28 152 LEU A CA 1
ATOM 1217 C C . LEU A 1 152 ? 10.353 -7.521 19.572 1.00 61.28 152 LEU A C 1
ATOM 1219 O O . LEU A 1 152 ? 9.633 -8.156 20.342 1.00 61.28 152 LEU A O 1
ATOM 1223 N N . ARG A 1 153 ? 11.674 -7.428 19.738 1.00 59.00 153 ARG A N 1
ATOM 1224 C CA . ARG A 1 153 ? 12.339 -7.857 20.977 1.00 59.00 153 ARG A CA 1
ATOM 1225 C C . ARG A 1 153 ? 11.767 -7.046 22.154 1.00 59.00 153 ARG A C 1
ATOM 1227 O O . ARG A 1 153 ? 11.909 -5.822 22.133 1.00 59.00 153 ARG A O 1
ATOM 1234 N N . PRO A 1 154 ? 11.125 -7.663 23.163 1.00 55.56 154 PRO A N 1
ATOM 1235 C CA . PRO A 1 154 ? 10.761 -6.947 24.380 1.00 55.56 154 PRO A CA 1
ATOM 1236 C C . PRO A 1 154 ? 12.035 -6.534 25.133 1.00 55.56 154 PRO A C 1
ATOM 1238 O O . PRO A 1 154 ? 13.008 -7.285 25.180 1.00 55.56 154 PRO A O 1
ATOM 1241 N N . GLU A 1 155 ? 12.042 -5.331 25.715 1.00 54.00 155 GLU A N 1
ATOM 1242 C CA . GLU A 1 155 ? 13.213 -4.763 26.405 1.00 54.00 155 GLU A CA 1
ATOM 1243 C C . GLU A 1 155 ? 13.729 -5.630 27.564 1.00 54.00 155 GLU A C 1
ATOM 1245 O O . GLU A 1 155 ? 14.914 -5.576 27.882 1.00 54.00 155 GLU A O 1
ATOM 1250 N N . GLU A 1 156 ? 12.877 -6.481 28.137 1.00 55.56 156 GLU A N 1
ATOM 1251 C CA . GLU A 1 156 ? 13.217 -7.419 29.214 1.00 55.56 156 GLU A CA 1
ATOM 1252 C C . GLU A 1 156 ? 14.222 -8.506 28.780 1.00 55.56 156 GLU A C 1
ATOM 1254 O O . GLU A 1 156 ? 14.950 -9.038 29.614 1.00 55.56 156 GLU A O 1
ATOM 1259 N N . GLU A 1 157 ? 14.347 -8.792 27.478 1.00 53.66 157 GLU A N 1
ATOM 1260 C CA . GLU A 1 157 ? 15.302 -9.777 26.940 1.00 53.66 157 GLU A CA 1
ATOM 1261 C C . GLU A 1 157 ? 16.661 -9.155 26.534 1.00 53.66 157 GLU A C 1
ATOM 1263 O O . GLU A 1 157 ? 17.526 -9.856 26.005 1.00 53.66 157 GLU A O 1
ATOM 1268 N N . LYS A 1 158 ? 16.906 -7.857 26.802 1.00 53.28 158 LYS A N 1
ATOM 1269 C CA . LYS A 1 158 ? 18.197 -7.187 26.502 1.00 53.28 158 LYS A CA 1
ATOM 1270 C C . LYS A 1 158 ? 19.397 -7.757 27.273 1.00 53.28 158 LYS A C 1
ATOM 1272 O O . LYS A 1 158 ? 20.528 -7.538 26.847 1.00 53.28 158 LYS A O 1
ATOM 1277 N N . PHE A 1 159 ? 19.172 -8.452 28.389 1.00 53.78 159 PHE A N 1
ATOM 1278 C CA . PHE A 1 159 ? 20.233 -8.865 29.319 1.00 53.78 159 PHE A CA 1
ATOM 1279 C C . PHE A 1 159 ? 20.752 -10.297 29.127 1.00 53.78 159 PHE A C 1
ATOM 1281 O O . PHE A 1 159 ? 21.685 -10.696 29.822 1.00 53.78 159 PHE A O 1
ATOM 1288 N N . LEU A 1 160 ? 20.204 -11.073 28.188 1.00 50.84 160 LEU A N 1
ATOM 1289 C CA . LEU A 1 160 ? 20.719 -12.410 27.885 1.00 50.84 160 LEU A CA 1
ATOM 1290 C C . LEU A 1 160 ? 21.698 -12.352 26.698 1.00 50.84 160 LEU A C 1
ATOM 1292 O O . LEU A 1 160 ? 21.311 -11.927 25.605 1.00 50.84 160 LEU A O 1
ATOM 1296 N N . PRO A 1 161 ? 22.960 -12.801 26.863 1.00 50.34 161 PRO A N 1
ATOM 1297 C CA . PRO A 1 161 ? 23.923 -12.870 25.777 1.00 50.34 161 PRO A CA 1
ATOM 1298 C C . PRO A 1 161 ? 23.625 -14.125 24.964 1.00 50.34 161 PRO A C 1
ATOM 1300 O O . PRO A 1 161 ? 24.223 -15.179 25.149 1.00 50.34 161 PRO A O 1
ATOM 1303 N N . THR A 1 162 ? 22.647 -14.044 24.076 1.00 46.16 162 THR A N 1
ATOM 1304 C CA . THR A 1 162 ? 22.427 -15.093 23.083 1.00 46.16 162 THR A CA 1
ATOM 1305 C C . THR A 1 162 ? 22.087 -14.442 21.760 1.00 46.16 162 THR A C 1
ATOM 1307 O O . THR A 1 162 ? 21.092 -13.728 21.622 1.00 46.16 162 THR A O 1
ATOM 1310 N N . TYR A 1 163 ? 23.010 -14.653 20.819 1.00 46.44 163 TYR A N 1
ATOM 1311 C CA . TYR A 1 163 ? 22.919 -14.440 19.383 1.00 46.44 163 TYR A CA 1
ATOM 1312 C C . TYR A 1 163 ? 21.464 -14.419 18.921 1.00 46.44 163 TYR A C 1
ATOM 1314 O O . TYR A 1 163 ? 20.840 -15.461 18.723 1.00 46.44 163 TYR A O 1
ATOM 1322 N N . GLY A 1 164 ? 20.911 -13.210 18.804 1.00 48.03 164 GLY A N 1
ATOM 1323 C CA . GLY A 1 164 ? 19.606 -13.028 18.202 1.00 48.03 164 GLY A CA 1
ATOM 1324 C C . GLY A 1 164 ? 19.730 -13.535 16.780 1.00 48.03 164 GLY A C 1
ATOM 1325 O O . GLY A 1 164 ? 20.479 -12.962 15.993 1.00 48.03 164 GLY A O 1
ATOM 1326 N N . LEU A 1 165 ? 19.052 -14.633 16.465 1.00 51.88 165 LEU A N 1
ATOM 1327 C CA . LEU A 1 165 ? 18.766 -14.966 15.081 1.00 51.88 165 LEU A CA 1
ATOM 1328 C C . LEU A 1 165 ? 17.874 -13.843 14.564 1.00 51.88 165 LEU A C 1
ATOM 1330 O O . LEU A 1 165 ? 16.656 -13.853 14.736 1.00 51.88 165 LEU A O 1
ATOM 1334 N N . ASP A 1 166 ? 18.533 -12.825 14.022 1.00 62.00 166 ASP A N 1
ATOM 1335 C CA . ASP A 1 166 ? 17.924 -11.719 13.318 1.00 62.00 166 ASP A CA 1
ATOM 1336 C C . ASP A 1 166 ? 17.104 -12.349 12.197 1.00 62.00 166 ASP A C 1
ATOM 1338 O O . ASP A 1 166 ? 17.653 -12.917 11.249 1.00 62.00 166 ASP A O 1
ATOM 1342 N N . VAL A 1 167 ? 15.778 -12.302 12.314 1.00 61.88 167 VAL A N 1
ATOM 1343 C CA . VAL A 1 167 ? 14.872 -12.800 11.269 1.00 61.88 167 VAL A CA 1
ATOM 1344 C C . VAL A 1 167 ? 15.267 -12.171 9.928 1.00 61.88 167 VAL A C 1
ATOM 1346 O O . VAL A 1 167 ? 15.307 -12.844 8.900 1.00 61.88 167 VAL A O 1
ATOM 1349 N N . PHE A 1 168 ? 15.687 -10.904 9.958 1.00 64.69 168 PHE A N 1
ATOM 1350 C CA . PHE A 1 168 ? 16.265 -10.203 8.818 1.00 64.69 168 PHE A CA 1
ATOM 1351 C C . PHE A 1 168 ? 17.524 -10.870 8.265 1.00 64.69 168 PHE A C 1
ATOM 1353 O O . PHE A 1 168 ? 17.626 -11.030 7.053 1.00 64.69 168 PHE A O 1
ATOM 1360 N N . TRP A 1 169 ? 18.456 -11.308 9.111 1.00 72.44 169 TRP A N 1
ATOM 1361 C CA . TRP A 1 169 ? 19.678 -11.983 8.673 1.00 72.44 169 TRP A CA 1
ATOM 1362 C C . TRP A 1 169 ? 19.385 -13.335 8.020 1.00 72.44 169 TRP A C 1
ATOM 1364 O O . TRP A 1 169 ? 19.985 -13.668 6.998 1.00 72.44 169 TRP A O 1
ATOM 1374 N N . GLU A 1 170 ? 18.409 -14.086 8.536 1.00 78.94 170 GLU A N 1
ATOM 1375 C CA . GLU A 1 170 ? 17.967 -15.337 7.912 1.00 78.94 170 GLU A CA 1
ATOM 1376 C C . GLU A 1 170 ? 17.376 -15.094 6.511 1.00 78.94 170 GLU A C 1
ATOM 1378 O O . GLU A 1 170 ? 17.706 -15.809 5.556 1.00 78.94 170 GLU A O 1
ATOM 1383 N N . TYR A 1 171 ? 16.541 -14.060 6.360 1.00 79.75 171 TYR A N 1
ATOM 1384 C CA . TYR A 1 171 ? 15.983 -13.678 5.061 1.00 79.75 171 TYR A CA 1
ATOM 1385 C C . TYR A 1 171 ? 17.046 -13.134 4.102 1.00 79.75 171 TYR A C 1
ATOM 1387 O O . TYR A 1 171 ? 17.055 -13.528 2.936 1.00 79.75 171 TYR A O 1
ATOM 1395 N N . ILE A 1 172 ? 17.973 -12.300 4.579 1.00 80.12 172 ILE A N 1
ATOM 1396 C CA . ILE A 1 172 ? 19.106 -11.791 3.792 1.00 80.12 172 ILE A CA 1
ATOM 1397 C C . ILE A 1 172 ? 19.973 -12.956 3.312 1.00 80.12 172 ILE A C 1
ATOM 1399 O O . ILE A 1 172 ? 20.323 -13.021 2.134 1.00 80.12 172 ILE A O 1
ATOM 1403 N N . TYR A 1 173 ? 20.262 -13.925 4.180 1.00 88.44 173 TYR A N 1
ATOM 1404 C CA . TYR A 1 173 ? 21.028 -15.112 3.814 1.00 88.44 173 TYR A CA 1
ATOM 1405 C C . TYR A 1 173 ? 20.301 -15.970 2.766 1.00 88.44 173 TYR A C 1
ATOM 1407 O O . TYR A 1 173 ? 20.905 -16.396 1.774 1.00 88.44 173 TYR A O 1
ATOM 1415 N N . LYS A 1 174 ? 18.991 -16.195 2.935 1.00 89.31 174 LYS A N 1
ATOM 1416 C CA . LYS A 1 174 ? 18.159 -16.906 1.947 1.00 89.31 174 LYS A CA 1
ATOM 1417 C C . LYS A 1 174 ? 18.147 -16.186 0.597 1.00 89.31 174 LYS A C 1
ATOM 1419 O O . LYS A 1 174 ? 18.332 -16.840 -0.432 1.00 89.31 174 LYS A O 1
ATOM 1424 N N . LEU A 1 175 ? 17.995 -14.863 0.600 1.00 89.62 175 LEU A N 1
ATOM 1425 C CA . LEU A 1 175 ? 18.029 -14.029 -0.600 1.00 89.62 175 LEU A CA 1
ATOM 1426 C C . LEU A 1 175 ? 19.392 -14.116 -1.295 1.00 89.62 175 LEU A C 1
ATOM 1428 O O . LEU A 1 175 ? 19.453 -14.399 -2.489 1.00 89.62 175 LEU A O 1
ATOM 1432 N N . ALA A 1 176 ? 20.487 -13.967 -0.547 1.00 91.19 176 ALA A N 1
ATOM 1433 C CA . ALA A 1 176 ? 21.843 -14.078 -1.078 1.00 91.19 176 ALA A CA 1
ATOM 1434 C C . ALA A 1 176 ? 22.096 -15.455 -1.715 1.00 91.19 176 ALA A C 1
ATOM 1436 O O . ALA A 1 176 ? 22.671 -15.554 -2.802 1.00 91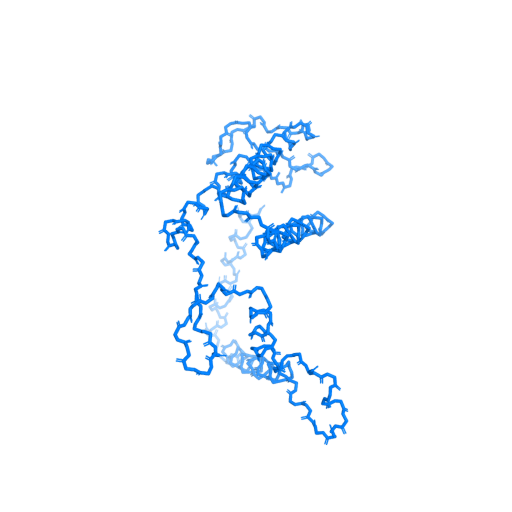.19 176 ALA A O 1
ATOM 1437 N N . LYS A 1 177 ? 21.613 -16.534 -1.086 1.00 94.00 177 LYS A N 1
ATOM 1438 C CA . LYS A 1 177 ? 21.708 -17.894 -1.636 1.00 94.00 177 LYS A CA 1
ATOM 1439 C C . LYS A 1 177 ? 20.900 -18.050 -2.926 1.00 94.00 177 LYS A C 1
ATOM 1441 O O . LYS A 1 177 ? 21.360 -18.734 -3.842 1.00 94.00 177 LYS A O 1
ATOM 1446 N N . LEU A 1 178 ? 19.726 -17.426 -3.008 1.00 93.81 178 LEU A N 1
ATOM 1447 C CA . LEU A 1 178 ? 18.886 -17.431 -4.205 1.00 93.81 178 LEU A CA 1
ATOM 1448 C C . LEU A 1 178 ? 19.558 -16.664 -5.348 1.00 93.81 178 LEU A C 1
ATOM 1450 O O . LEU A 1 178 ? 19.692 -17.220 -6.434 1.00 93.81 178 LEU A O 1
ATOM 1454 N N . ILE A 1 179 ? 20.080 -15.464 -5.082 1.00 91.94 179 ILE A N 1
ATOM 1455 C CA . ILE A 1 179 ? 20.833 -14.664 -6.061 1.00 91.94 179 ILE A CA 1
ATOM 1456 C C . ILE A 1 179 ? 22.055 -15.437 -6.560 1.00 91.94 179 ILE A C 1
ATOM 1458 O O . ILE A 1 179 ? 22.293 -15.499 -7.762 1.00 91.94 179 ILE A O 1
ATOM 1462 N N . ARG A 1 180 ? 22.802 -16.097 -5.667 1.00 93.31 180 ARG A N 1
ATOM 1463 C CA . ARG A 1 180 ? 23.962 -16.909 -6.060 1.00 93.31 180 ARG A CA 1
ATOM 1464 C C . ARG A 1 180 ? 23.570 -18.093 -6.947 1.00 93.31 180 ARG A C 1
ATOM 1466 O O . ARG A 1 180 ? 24.264 -18.376 -7.920 1.00 93.31 180 ARG A O 1
ATOM 1473 N N . ARG A 1 181 ? 22.476 -18.793 -6.625 1.00 93.88 181 ARG A N 1
ATOM 1474 C CA . ARG A 1 181 ? 21.953 -19.893 -7.457 1.00 93.88 181 ARG A CA 1
ATOM 1475 C C . ARG A 1 181 ? 21.486 -19.391 -8.817 1.00 93.88 181 ARG A C 1
ATOM 1477 O O . ARG A 1 181 ? 21.819 -20.006 -9.823 1.00 93.88 181 ARG A O 1
ATOM 1484 N N . PHE A 1 182 ? 20.767 -18.274 -8.832 1.00 92.06 182 PHE A N 1
ATOM 1485 C CA . PHE A 1 182 ? 20.316 -17.631 -10.056 1.00 92.06 182 PHE A CA 1
ATOM 1486 C C . PHE A 1 182 ? 21.503 -17.215 -10.923 1.00 92.06 182 PHE A C 1
ATOM 1488 O O . PHE A 1 182 ? 21.557 -17.604 -12.079 1.00 92.06 182 PHE A O 1
ATOM 1495 N N . GLY A 1 183 ? 22.497 -16.528 -10.355 1.00 90.38 183 GLY A N 1
ATOM 1496 C CA . GLY A 1 183 ? 23.704 -16.119 -11.072 1.00 90.38 183 GLY A CA 1
ATOM 1497 C C . GLY A 1 183 ? 24.479 -17.301 -11.653 1.00 90.38 183 GLY A C 1
ATOM 1498 O O . GLY A 1 183 ? 24.903 -17.237 -12.802 1.00 90.38 183 GLY A O 1
ATOM 1499 N N . LYS A 1 184 ? 24.600 -18.409 -10.906 1.00 90.56 184 LYS A N 1
ATOM 1500 C CA . LYS A 1 184 ? 25.223 -19.640 -11.413 1.00 90.56 184 LYS A CA 1
ATOM 1501 C C . LYS A 1 184 ? 24.433 -20.232 -12.585 1.00 90.56 184 LYS A C 1
ATOM 1503 O O . LYS A 1 184 ? 25.009 -20.465 -13.638 1.00 90.56 184 LYS A O 1
ATOM 1508 N N . SER A 1 185 ? 23.121 -20.414 -12.421 1.00 89.81 185 SER A N 1
ATOM 1509 C CA . SER A 1 185 ? 22.257 -20.961 -13.474 1.00 89.81 185 SER A CA 1
ATOM 1510 C C . SER A 1 185 ? 22.234 -20.067 -14.714 1.00 89.81 185 SER A C 1
ATOM 1512 O O . SER A 1 185 ? 22.294 -20.563 -15.832 1.00 89.81 185 SER A O 1
ATOM 1514 N N . PHE A 1 186 ? 22.163 -18.751 -14.527 1.00 88.31 186 PHE A N 1
ATOM 1515 C CA . PHE A 1 186 ? 22.162 -17.760 -15.598 1.00 88.31 186 PHE A CA 1
ATOM 1516 C C . PHE A 1 186 ? 23.489 -17.766 -16.358 1.00 88.31 186 PHE A C 1
ATOM 1518 O O . PHE A 1 186 ? 23.482 -17.816 -17.584 1.00 88.31 186 PHE A O 1
ATOM 1525 N N . GLY A 1 187 ? 24.614 -17.794 -15.637 1.00 85.25 187 GLY A N 1
ATOM 1526 C CA . GLY A 1 187 ? 25.946 -17.905 -16.227 1.00 85.25 187 GLY A CA 1
ATOM 1527 C C . GLY A 1 187 ? 26.120 -19.191 -17.032 1.00 85.25 187 GLY A C 1
ATOM 1528 O O . GLY A 1 187 ? 26.521 -19.123 -18.186 1.00 85.25 187 GLY A O 1
ATOM 1529 N N . GLU A 1 188 ? 25.750 -20.345 -16.471 1.00 84.88 188 GLU A N 1
ATOM 1530 C CA . GLU A 1 188 ? 25.836 -21.643 -17.161 1.00 84.88 188 GLU A CA 1
ATOM 1531 C C . GLU A 1 188 ? 24.903 -21.730 -18.382 1.00 84.88 188 GLU A C 1
ATOM 1533 O O . GLU A 1 188 ? 25.241 -22.376 -19.371 1.00 84.88 188 GLU A O 1
ATOM 1538 N N . THR A 1 189 ? 23.741 -21.068 -18.340 1.00 82.88 189 THR A N 1
ATOM 1539 C CA . THR A 1 189 ? 22.761 -21.118 -19.437 1.00 82.88 189 THR A CA 1
ATOM 1540 C C . THR A 1 189 ? 23.119 -20.161 -20.576 1.00 82.88 189 THR A C 1
ATOM 1542 O O . THR A 1 189 ? 23.029 -20.551 -21.740 1.00 82.88 189 THR A O 1
ATOM 1545 N N . LEU A 1 190 ? 23.530 -18.923 -20.267 1.00 81.31 190 LEU A N 1
ATOM 1546 C CA . LEU A 1 190 ? 23.855 -17.907 -21.279 1.00 81.31 190 LEU A CA 1
ATOM 1547 C C . LEU A 1 190 ? 25.284 -17.999 -21.806 1.00 81.31 190 LEU A C 1
ATOM 1549 O O . LEU A 1 190 ? 25.510 -17.763 -22.989 1.00 81.31 190 LEU A O 1
ATOM 1553 N N . ILE A 1 191 ? 26.252 -18.322 -20.949 1.00 81.25 191 ILE A N 1
ATOM 1554 C CA . ILE A 1 191 ? 27.658 -18.489 -21.334 1.00 81.25 191 ILE A CA 1
ATOM 1555 C C . ILE A 1 191 ? 27.897 -19.977 -21.587 1.00 81.25 191 ILE A C 1
ATOM 1557 O O . ILE A 1 191 ? 28.710 -20.632 -20.936 1.00 81.25 191 ILE A O 1
ATOM 1561 N N . ASN A 1 192 ? 27.128 -20.531 -22.520 1.00 82.75 192 ASN A N 1
ATOM 1562 C CA . ASN A 1 192 ? 27.357 -21.880 -23.014 1.00 82.75 192 ASN A CA 1
ATOM 1563 C C . ASN A 1 192 ? 28.353 -21.827 -24.184 1.00 82.75 192 ASN A C 1
ATOM 1565 O O . ASN A 1 192 ? 28.419 -20.840 -24.901 1.00 82.75 192 ASN A O 1
ATOM 1569 N N . SER A 1 193 ? 29.140 -22.877 -24.414 1.00 78.81 193 SER A N 1
ATOM 1570 C CA . SER A 1 193 ? 30.126 -22.890 -25.512 1.00 78.81 193 SER A CA 1
ATOM 1571 C C . SER A 1 193 ? 29.514 -23.163 -26.895 1.00 78.81 193 SER A C 1
ATOM 1573 O O . SER A 1 193 ? 30.244 -23.398 -27.857 1.00 78.81 193 SER A O 1
ATOM 1575 N N . SER A 1 194 ? 28.184 -23.177 -27.020 1.00 84.50 194 SER A N 1
ATOM 1576 C CA . SER A 1 194 ? 27.501 -23.550 -28.256 1.00 84.50 194 SER A CA 1
ATOM 1577 C C . SER A 1 194 ? 27.246 -22.328 -29.133 1.00 84.50 194 SER A C 1
ATOM 1579 O O . SER A 1 194 ? 26.389 -21.494 -28.846 1.00 84.50 194 SER A O 1
ATOM 1581 N N . ILE A 1 195 ? 27.925 -22.280 -30.278 1.00 83.69 195 ILE A N 1
ATOM 1582 C CA . ILE A 1 195 ? 27.780 -21.223 -31.292 1.00 83.69 195 ILE A CA 1
ATOM 1583 C C . ILE A 1 195 ? 26.314 -21.021 -31.714 1.00 83.69 195 ILE A C 1
ATOM 1585 O O . ILE A 1 195 ? 25.878 -19.885 -31.887 1.00 83.69 195 ILE A O 1
ATOM 1589 N N . SER A 1 196 ? 25.519 -22.093 -31.803 1.00 87.56 196 SER A N 1
ATOM 1590 C CA . SER A 1 196 ? 24.098 -22.013 -32.175 1.00 87.56 196 SER A CA 1
ATOM 1591 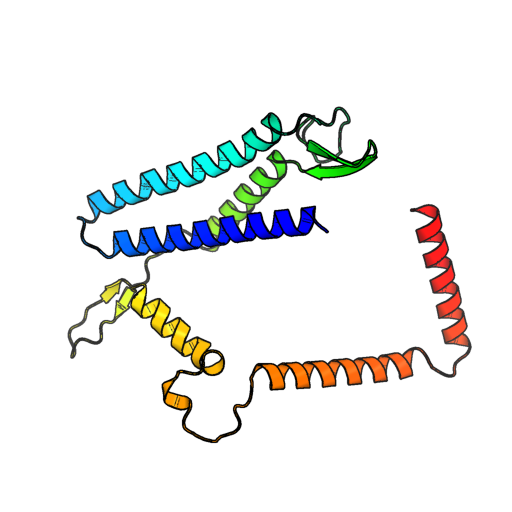C C . SER A 1 196 ? 23.268 -21.146 -31.222 1.00 87.56 196 SER A C 1
ATOM 1593 O O . SER A 1 196 ? 22.373 -20.435 -31.672 1.00 87.56 196 SER A O 1
ATOM 1595 N N . TRP A 1 197 ? 23.573 -21.156 -29.920 1.00 88.19 197 TRP A N 1
ATOM 1596 C CA . TRP A 1 197 ? 22.854 -20.342 -28.936 1.00 88.19 197 TRP A CA 1
ATOM 1597 C C . TRP A 1 197 ? 23.220 -18.863 -29.046 1.00 88.19 197 TRP A C 1
ATOM 1599 O O . TRP A 1 197 ? 22.336 -18.015 -28.959 1.00 88.19 197 TRP A O 1
ATOM 1609 N N . TYR A 1 198 ? 24.485 -18.545 -29.331 1.00 89.69 198 TYR A N 1
ATOM 1610 C CA . TYR A 1 198 ? 24.907 -17.167 -29.584 1.00 89.69 198 TYR A CA 1
ATOM 1611 C C . TYR A 1 198 ? 24.239 -16.564 -30.818 1.00 89.69 198 TYR A C 1
ATOM 1613 O O . TYR A 1 198 ? 23.821 -15.409 -30.772 1.00 89.69 198 TYR A O 1
ATOM 1621 N N . ILE A 1 199 ? 24.083 -17.345 -31.893 1.00 90.50 199 ILE A N 1
ATOM 1622 C CA . ILE A 1 199 ? 23.351 -16.899 -33.086 1.00 90.50 199 ILE A CA 1
ATOM 1623 C C . ILE A 1 199 ? 21.911 -16.539 -32.705 1.00 90.50 199 ILE A C 1
ATOM 1625 O O . ILE A 1 199 ? 21.459 -15.444 -33.030 1.00 90.50 199 ILE A O 1
ATOM 1629 N N . ILE A 1 200 ? 21.227 -17.402 -31.942 1.00 90.25 200 ILE A N 1
ATOM 1630 C CA . ILE A 1 200 ? 19.868 -17.132 -31.449 1.00 90.25 200 ILE A CA 1
ATOM 1631 C C . ILE A 1 200 ? 19.835 -15.842 -30.621 1.00 90.25 200 ILE A C 1
ATOM 1633 O O . ILE A 1 200 ? 18.979 -14.996 -30.872 1.00 90.25 200 ILE A O 1
ATOM 1637 N N . TYR A 1 201 ? 20.766 -15.652 -29.677 1.00 90.81 201 TYR A N 1
ATOM 1638 C CA . TYR A 1 201 ? 20.820 -14.442 -28.846 1.00 90.81 201 TYR A CA 1
ATOM 1639 C C . TYR A 1 201 ? 21.007 -13.167 -29.675 1.00 90.81 201 TYR A C 1
ATOM 1641 O O . TYR A 1 201 ? 20.326 -12.174 -29.419 1.00 90.81 201 TYR A O 1
ATOM 1649 N N . ILE A 1 202 ? 21.877 -13.197 -30.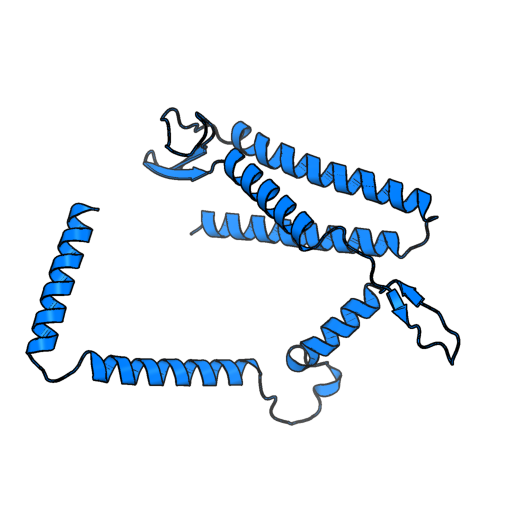687 1.00 92.06 202 ILE A N 1
ATOM 1650 C CA . ILE A 1 202 ? 22.115 -12.058 -31.582 1.00 92.06 202 ILE A CA 1
ATOM 1651 C C . ILE A 1 202 ? 20.863 -11.752 -32.409 1.00 92.06 202 ILE A C 1
ATOM 1653 O O . ILE A 1 202 ? 20.462 -10.592 -32.495 1.00 92.06 202 ILE A O 1
ATOM 1657 N N . THR A 1 203 ? 20.203 -12.767 -32.975 1.00 94.19 203 THR A N 1
ATOM 1658 C CA . THR A 1 203 ? 18.958 -12.572 -33.735 1.00 94.19 203 THR A CA 1
ATOM 1659 C C . THR A 1 203 ? 17.855 -11.976 -32.858 1.00 94.19 203 THR A C 1
ATOM 1661 O O . THR A 1 203 ? 17.183 -11.032 -33.271 1.00 94.19 203 THR A O 1
ATOM 1664 N N . LEU A 1 204 ? 17.699 -12.472 -31.629 1.00 93.50 204 LEU A N 1
ATOM 1665 C CA . LEU A 1 204 ? 16.704 -11.978 -30.673 1.00 93.50 204 LEU A CA 1
ATOM 1666 C C . LEU A 1 204 ? 16.987 -10.528 -30.259 1.00 93.50 204 LEU A C 1
ATOM 1668 O O . LEU A 1 204 ? 16.072 -9.707 -30.240 1.00 93.50 204 LEU A O 1
ATOM 1672 N N . ALA A 1 205 ? 18.253 -10.191 -29.997 1.00 92.62 205 ALA A N 1
ATOM 1673 C CA . ALA A 1 205 ? 18.670 -8.824 -29.698 1.00 92.62 205 ALA A CA 1
ATOM 1674 C C . ALA A 1 205 ? 18.376 -7.866 -30.864 1.00 92.62 205 ALA A C 1
ATOM 1676 O O . ALA A 1 205 ? 17.914 -6.748 -30.641 1.00 92.62 205 ALA A O 1
ATOM 1677 N N . LEU A 1 206 ? 18.586 -8.313 -32.104 1.00 94.31 206 LEU A N 1
ATOM 1678 C CA . LEU A 1 206 ? 18.327 -7.522 -33.306 1.00 94.31 206 LEU A CA 1
ATOM 1679 C C . LEU A 1 206 ? 16.822 -7.264 -33.497 1.00 94.31 206 LEU A C 1
ATOM 1681 O O . LEU A 1 206 ? 16.427 -6.128 -33.750 1.00 94.31 206 LEU A O 1
ATOM 1685 N N . ILE A 1 207 ? 15.976 -8.276 -33.275 1.00 94.31 207 ILE A N 1
ATOM 1686 C CA . ILE A 1 207 ? 14.510 -8.124 -33.278 1.00 94.31 207 ILE A CA 1
ATOM 1687 C C . ILE A 1 207 ? 14.065 -7.115 -32.211 1.00 94.31 207 ILE A C 1
ATOM 1689 O O . ILE A 1 207 ? 13.285 -6.212 -32.513 1.00 94.31 207 ILE A O 1
ATOM 1693 N N . ILE A 1 208 ? 14.580 -7.228 -30.981 1.00 94.12 208 ILE A N 1
ATOM 1694 C CA . ILE A 1 208 ? 14.249 -6.299 -29.890 1.00 94.12 208 ILE A CA 1
ATOM 1695 C C . ILE A 1 208 ? 14.673 -4.871 -30.248 1.00 94.12 208 ILE A C 1
ATOM 1697 O O . ILE A 1 208 ? 13.885 -3.948 -30.060 1.00 94.12 208 ILE A O 1
ATOM 1701 N N . MET A 1 209 ? 15.876 -4.677 -30.798 1.00 93.25 209 MET A N 1
ATOM 1702 C CA . MET A 1 209 ? 16.339 -3.354 -31.227 1.00 93.25 209 MET A CA 1
ATOM 1703 C C . MET A 1 209 ? 15.437 -2.744 -32.302 1.00 93.25 209 MET A C 1
ATOM 1705 O O . MET A 1 209 ? 15.120 -1.563 -32.207 1.00 93.25 209 MET A O 1
ATOM 1709 N N . ILE A 1 210 ? 14.981 -3.531 -33.282 1.00 93.31 210 ILE A N 1
ATOM 1710 C CA . ILE A 1 210 ? 14.043 -3.053 -34.309 1.00 93.31 210 ILE A CA 1
ATOM 1711 C C . ILE A 1 210 ? 12.710 -2.643 -33.675 1.00 93.31 210 ILE A C 1
ATOM 1713 O O . ILE A 1 210 ? 12.190 -1.577 -33.994 1.00 93.31 210 ILE A O 1
ATOM 1717 N N . ILE A 1 211 ? 12.161 -3.447 -32.759 1.00 92.12 211 ILE A N 1
ATOM 1718 C CA . ILE A 1 211 ? 10.904 -3.120 -32.065 1.00 92.12 211 ILE A CA 1
ATOM 1719 C C . ILE A 1 211 ? 11.059 -1.823 -31.265 1.00 92.12 211 ILE A C 1
ATOM 1721 O O . ILE A 1 211 ? 10.224 -0.930 -31.367 1.00 92.12 211 ILE A O 1
ATOM 1725 N N . VAL A 1 212 ? 12.147 -1.682 -30.507 1.00 92.00 212 VAL A N 1
ATOM 1726 C CA . VAL A 1 212 ? 12.403 -0.473 -29.711 1.00 92.00 212 VAL A CA 1
ATOM 1727 C C . VAL A 1 212 ? 12.602 0.750 -30.609 1.00 92.00 212 VAL A C 1
ATOM 1729 O O . VAL A 1 212 ? 12.051 1.799 -30.309 1.00 92.00 212 VAL A O 1
ATOM 1732 N N . ALA A 1 213 ? 13.326 0.623 -31.722 1.00 89.88 213 ALA A N 1
ATOM 1733 C CA . ALA A 1 213 ? 13.569 1.726 -32.654 1.00 89.88 213 ALA A CA 1
ATOM 1734 C C . ALA A 1 213 ? 12.340 2.126 -33.487 1.00 89.88 213 ALA A C 1
ATOM 1736 O O . ALA A 1 213 ? 12.310 3.219 -34.038 1.00 89.88 213 ALA A O 1
ATOM 1737 N N . THR A 1 214 ? 11.354 1.237 -33.626 1.00 86.75 214 THR A N 1
ATOM 1738 C CA . THR A 1 214 ? 10.101 1.515 -34.351 1.00 86.75 214 THR A CA 1
ATOM 1739 C C . THR A 1 214 ? 8.975 1.985 -33.431 1.00 86.75 214 THR A C 1
ATOM 1741 O O . THR A 1 214 ? 8.037 2.617 -33.911 1.00 86.75 214 THR A O 1
ATOM 1744 N N . MET A 1 215 ? 9.047 1.677 -32.130 1.00 72.00 215 MET A N 1
ATOM 1745 C CA . MET A 1 215 ? 8.064 2.097 -31.122 1.00 72.00 215 MET A CA 1
ATOM 1746 C C . MET A 1 215 ? 8.516 3.267 -30.234 1.00 72.00 215 MET A C 1
ATOM 1748 O O . MET A 1 215 ? 7.681 3.807 -29.507 1.00 72.00 215 MET A O 1
ATOM 1752 N N . GLY A 1 216 ? 9.803 3.624 -30.249 1.00 51.34 216 GLY A N 1
ATOM 1753 C CA . GLY A 1 216 ? 10.346 4.850 -29.648 1.00 51.34 216 GLY A CA 1
ATOM 1754 C C . GLY A 1 216 ? 10.351 6.003 -30.638 1.00 51.34 216 GLY A C 1
ATOM 1755 O O . GLY A 1 216 ? 10.121 7.142 -30.178 1.00 51.34 216 GLY A O 1
#

Secondary structure (DSSP, 8-state):
-HHHHHHHHHHHHHHHHHHHHHHHHHHHHHS---HHHHHHHHHHHHHHHHHHHHHHHHHHHHHH---B--S--TTS-TT--EEEEETTEEEEEE-HHHHHHHHHHHHHHHHHHH-S----EEE--STT---EEE--HHHHHHHHHHHTTTTS--GGGGGS------HHHHHHHHHHHHHHHHHHHHHHHHS-S-HHHHHHHHHHHHHHHHHHHHH-

InterPro domains:
  IPR050616 CPA3 Na+/H+ Antiporter Subunit A [PTHR43373] (4-212)

Foldseek 3Di:
DVVVVVVVVVVVVVVVVVVVVVVVLQVLVVDDDDPVVNCVVPPVVVVVVVVCCLVCLQVVVPVVQPAWDCDDDPPDDGRQWRFDDDPNDTDDTDRSVVVSVVVVVVVVVCCVVVNDDDFDWDFDPDPPDTDTDGCHPVNVVVVVCVVCCLVDPDPVPVPDPDDNPNPVVVVVVVVVVVVVVVVVVVCCVQVPPDPVSVVVVVVVVVVVVVVVVVVD

Sequence (216 aa):
ILFIMTGAFIAMGEGLATALLIRYITYTSLFKNTKQQLSQIMKYPILSSSFIVLILGFTLPYLIYPYRNTATIYGMLANSVILTQYYSTTFGGISPLYIMLLILFFSIITYITFGKPKIRKTEIWNNGVDGQEEYTAFAMANNIRQMLKKLLRPEEEKFLPTYGLDVFWEYIYKLAKLIRRFGKSFGETLINSSISWYIIYITLALIIMIIVATMG

pLDDT: mean 71.35, std 13.05, range [44.66, 94.31]

Organism: Saccharolobus solfataricus (NCBI:txid2287)

Radius of gyration: 27.82 Å; chains: 1; bounding box: 58×49×71 Å